Protein 2FZ6 (pdb70)

Solvent-accessible surface area: 14110 Å² total; per-residue (Å²): 75,13,112,33,72,11,10,44,133,60,105,25,28,24,10,0,10,0,33,9,40,26,92,48,50,0,0,0,36,1,129,76,9,94,76,76,0,143,60,26,82,36,1,147,72,8,0,55,153,102,52,10,68,18,2,0,0,27,5,88,79,64,23,95,16,3,12,0,61,75,25,158,69,26,49,135,51,132,33,42,48,62,28,6,0,48,47,52,6,15,12,27,9,7,13,90,34,150,99,32,100,110,121,23,178,63,5,84,36,1,98,100,20,1,44,136,85,42,12,41,4,2,1,0,32,63,90,79,106,43,108,15,25,52,2,86,77,12,106,37,89,93,149,13,6,57,128,62,91,53,41,28,42,0,9,0,38,6,40,17,96,31,62,0,0,0,26,2,120,88,17,86,106,111,25,156,71,9,69,33,0,104,86,12,0,62,152,114,53,11,50,19,6,1,0,18,11,89,97,54,26,80,11,10,20,0,77,95,4,110,67,38,137,16,23,56,120,69,130,46,76,53,38,20,2,0,50,46,32,9,7,11,20,6,8,8,82,40,95,98,29,89,93,147,29,167,60,22,94,54,2,86,72,3,0,65,136,83,60,10,98,8,2,0,0,21,65,106,87,102,42,97,23,29,77,4,54,57,3,129,73

GO terms:
  GO:0005576 extracellular region (C, EXP)

Sequence (281 aa):
NGNGNVCPPGLFSNPQCCATQVLGLIGLDCKVPSQNVYDGTDFRNVCAKTGAQPLCCVAPVAGQALLCQTAVVCPPGLFSNPQCCATQVLGLIGLDCKVPSQNVYDGTDFRNVCAKTGAQPLCCVAPVAGQALLCQTAVGAGNVCPPGLFSNPQCCATQVLGLIGLDCKVPSQNVYDGTDFRNVCAKTGAQPLCCVAPVAGQALLCQTAVGANVCPPGLFSNPQCCATQVLGLIGLDCKVPSQNVYDGTDFRNVCAKTGAQPLCCVAPVAGQALLCQTAVG

Radius of gyration: 20.03 Å; Cα contacts (8 Å, |Δi|>4): 745; chains: 4; bounding box: 51×55×34 Å

Secondary structure (DSSP, 8-state):
--SSSSS-SSTT-EEEEEEEEETTTEEEEEE--SS---SHHHHHHHHHTTT-EEEEES-SS-EEEEE--B--/---SSTT-EEEEEEEEEBTTEEEEEE--SS--SSHHHHHHHHTTTT-EEEEE---BTTB--BEEEPS--/--SS-SSSS-EEEEEEEEETTTEEEEEE--SS---SHHHHHHHHHTTT-EEEEES-SS-EEEEEEEEPTT-/--S-STT--B--EEEEEEBTTEEEEEE--SS---STTHHHHHHHHTT-EEEEE----TT---BEEEPP-

Organism: Hypocrea jecorina (NCBI:txid51453)

Foldseek 3Di:
DAQALFHDPDQLREKWWAPQAPPQFKGAQTHHFPDHDNYPVCQQVSSCVVPTFIWRFRDNDGDRMTGIHHTD/DFDPDQQRAKWWALDAPPQWFGHRTDHFPDDDDALVRQCPRSCVVDTFTWGWGDDDPPDTITIHHPDHD/DLFFDDDQLAAKWWALQAPPFFKGAQIAHFPDDDDYQVVSAVRSVVVNTGIWRFRDNHTDGMTGTGHTPPD/DFFDPDQQAAWWWALDDPPQWFGHRTGRFDDDDDDDPVSQVSSVVVPTATWGWGDDDPPDTITIHHGDD

Structure (mmCIF, N/CA/C/O backbone):
data_2FZ6
#
_entry.id   2FZ6
#
_cell.length_a   108.900
_cell.length_b   49.600
_cell.length_c   85.800
_cell.angle_alpha   90.00
_cell.angle_beta   129.40
_cell.angle_gamma   90.00
#
_symmetry.space_group_name_H-M   'C 1 2 1'
#
loop_
_entity.id
_entity.type
_entity.pdbx_description
1 polymer Hydrophobin-1
2 non-polymer 'ZINC ION'
3 water water
#
loop_
_atom_site.group_PDB
_atom_site.id
_atom_site.type_symbol
_atom_site.label_atom_id
_atom_site.label_alt_id
_atom_site.label_comp_id
_atom_site.label_asym_id
_atom_site.label_entity_id
_atom_site.label_seq_id
_atom_site.pdbx_PDB_ins_code
_atom_site.Cartn_x
_atom_site.Cartn_y
_atom_site.Cartn_z
_atom_site.occupancy
_atom_site.B_iso_or_equiv
_atom_site.auth_seq_id
_atom_site.auth_comp_id
_atom_site.auth_asym_id
_atom_site.auth_atom_id
_atom_site.pdbx_PDB_model_num
ATOM 1 N N . ASN A 1 2 ? 8.809 -19.347 16.533 1.00 69.45 2 ASN A N 1
ATOM 2 C CA . ASN A 1 2 ? 8.019 -18.521 15.627 1.00 68.95 2 ASN A CA 1
ATOM 3 C C . ASN A 1 2 ? 8.664 -18.445 14.249 1.00 62.24 2 ASN A C 1
ATOM 4 O O . ASN A 1 2 ? 9.575 -17.651 14.017 1.00 82.78 2 ASN A O 1
ATOM 9 N N . GLY A 1 3 ? 8.179 -19.289 13.350 1.00 49.36 3 GLY A N 1
ATOM 10 C CA . GLY A 1 3 ? 8.762 -19.484 12.033 1.00 49.19 3 GLY A CA 1
ATOM 11 C C . GLY A 1 3 ? 10.184 -19.995 12.164 1.00 49.50 3 GLY A C 1
ATOM 12 O O . GLY A 1 3 ? 10.722 -20.073 13.275 1.00 51.43 3 GLY A O 1
ATOM 13 N N . ASN A 1 4 ? 10.834 -20.349 11.059 1.00 45.95 4 ASN A N 1
ATOM 14 C CA . ASN A 1 4 ? 12.199 -20.858 11.169 1.00 43.83 4 ASN A CA 1
ATOM 15 C C . ASN A 1 4 ? 12.819 -20.980 9.786 1.00 44.38 4 ASN A C 1
ATOM 16 O O . ASN A 1 4 ? 14.019 -21.203 9.663 1.00 68.25 4 ASN A O 1
ATOM 21 N N . GLY A 1 5 ? 11.951 -20.847 8.786 1.00 45.17 5 GLY A N 1
ATOM 22 C CA . GLY A 1 5 ? 12.375 -21.003 7.407 1.00 47.11 5 GLY A CA 1
ATOM 23 C C . GLY A 1 5 ? 11.218 -21.296 6.482 1.00 56.65 5 GLY A C 1
ATOM 24 O O . GLY A 1 5 ? 11.377 -21.555 5.289 1.00 78.95 5 GLY A O 1
ATOM 25 N N . ASN A 1 6 ? 10.000 -21.232 7.022 1.00 54.22 6 ASN A N 1
ATOM 26 C CA . ASN A 1 6 ? 8.819 -21.354 6.166 1.00 49.45 6 ASN A CA 1
ATOM 27 C C . ASN A 1 6 ? 8.634 -20.017 5.437 1.00 61.82 6 ASN A C 1
ATOM 28 O O . ASN A 1 6 ? 7.860 -19.907 4.490 1.00 85.79 6 ASN A O 1
ATOM 33 N N . VAL A 1 7 ? 9.374 -19.021 5.895 1.00 61.29 7 VAL A N 1
ATOM 34 C CA . VAL A 1 7 ? 9.529 -17.670 5.408 1.00 50.81 7 VAL A CA 1
ATOM 35 C C . VAL A 1 7 ? 10.959 -17.341 4.983 1.00 47.18 7 VAL A C 1
ATOM 36 O O . VAL A 1 7 ? 11.215 -16.287 4.381 1.00 52.03 7 VAL A O 1
ATOM 40 N N . CYS A 1 8 ? 11.945 -18.195 5.253 1.00 29.21 8 CYS A N 1
ATOM 41 C CA . CYS A 1 8 ? 13.327 -17.875 4.919 1.00 27.76 8 CYS A CA 1
ATOM 42 C C . CYS A 1 8 ? 14.043 -18.963 4.144 1.00 37.81 8 CYS A C 1
ATOM 43 O O . CYS A 1 8 ? 13.639 -20.127 4.199 1.00 46.08 8 CYS A O 1
ATOM 46 N N . PRO A 1 9 ? 15.107 -18.582 3.442 1.00 39.30 9 PRO A N 1
ATOM 47 C CA . PRO A 1 9 ? 15.834 -19.573 2.634 1.00 38.40 9 PRO A CA 1
ATOM 48 C C . PRO A 1 9 ? 16.679 -20.522 3.475 1.00 37.51 9 PRO A C 1
ATOM 49 O O . PRO A 1 9 ? 17.170 -20.231 4.558 1.00 41.00 9 PRO A O 1
ATOM 53 N N . PRO A 1 10 ? 16.862 -21.721 2.938 1.00 41.30 10 PRO A N 1
ATOM 54 C CA . PRO A 1 10 ? 17.788 -22.682 3.531 1.00 36.95 10 PRO A CA 1
ATOM 55 C C . PRO A 1 10 ? 19.167 -22.057 3.696 1.00 27.04 10 PRO A C 1
ATOM 56 O O . PRO A 1 10 ? 19.568 -21.283 2.829 1.00 41.03 10 PRO A O 1
ATOM 60 N N . GLY A 1 11 ? 19.873 -22.385 4.767 1.00 36.52 11 GLY A N 1
ATOM 61 C CA . GLY A 1 11 ? 21.247 -21.969 4.937 1.00 43.10 11 GLY A CA 1
ATOM 62 C C . GLY A 1 11 ? 21.459 -20.873 5.977 1.00 43.54 11 GLY A C 1
ATOM 63 O O . GLY A 1 11 ? 20.869 -20.975 7.053 1.00 60.75 11 GLY A O 1
ATOM 64 N N . LEU A 1 12 ? 22.275 -19.919 5.597 1.00 37.34 12 LEU A N 1
ATOM 65 C CA . LEU A 1 12 ? 22.829 -18.734 6.229 1.00 39.41 12 LEU A CA 1
ATOM 66 C C . LEU A 1 12 ? 21.757 -17.710 6.555 1.00 39.60 12 LEU A C 1
ATOM 67 O O . LEU A 1 12 ? 21.634 -17.192 7.671 1.0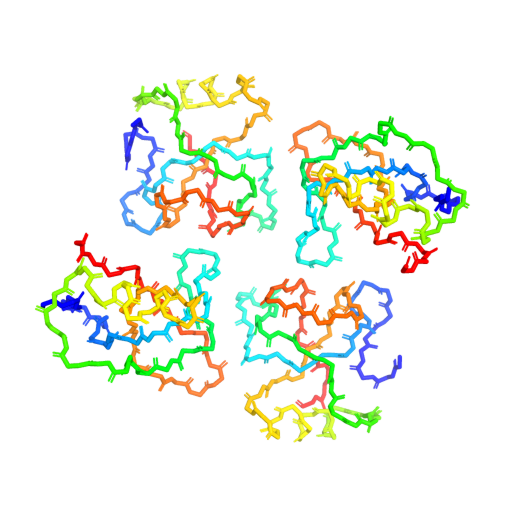0 38.98 12 LEU A O 1
ATOM 72 N N . PHE A 1 13 ? 20.893 -17.358 5.600 1.00 34.84 13 PHE A N 1
ATOM 73 C CA . PHE A 1 13 ? 19.817 -16.455 6.022 1.00 32.77 13 PHE A CA 1
ATOM 74 C C . PHE A 1 13 ? 18.579 -17.255 6.403 1.00 36.82 13 PHE A C 1
ATOM 75 O O . PHE A 1 13 ? 17.502 -17.021 5.851 1.00 43.88 13 PHE A O 1
ATOM 83 N N . SER A 1 14 ? 18.759 -18.191 7.329 1.00 33.97 14 SER A N 1
ATOM 84 C CA . SER A 1 14 ? 17.695 -19.146 7.616 1.00 40.64 14 SER A CA 1
ATOM 85 C C . SER A 1 14 ? 16.749 -18.638 8.688 1.00 40.27 14 SER A C 1
ATOM 86 O O . SER A 1 14 ? 15.663 -19.183 8.886 1.00 40.40 14 SER A O 1
ATOM 89 N N . ASN A 1 15 ? 17.180 -17.600 9.398 1.00 35.29 15 ASN A N 1
ATOM 90 C CA . ASN A 1 15 ? 16.498 -17.240 10.636 1.00 32.64 15 ASN A CA 1
ATOM 91 C C . ASN A 1 15 ? 15.637 -15.991 10.543 1.00 35.28 15 ASN A C 1
ATOM 92 O O . ASN A 1 15 ? 16.113 -14.885 10.307 1.00 27.66 15 ASN A O 1
ATOM 97 N N . PRO A 1 16 ? 14.338 -16.153 10.761 1.00 41.34 16 PRO A N 1
ATOM 98 C CA . PRO A 1 16 ? 13.404 -15.027 10.697 1.00 39.91 16 PRO A CA 1
ATOM 99 C C . PRO A 1 16 ? 13.514 -14.101 11.903 1.00 39.01 16 PRO A C 1
ATOM 100 O O . PRO A 1 16 ? 13.285 -14.518 13.039 1.00 27.15 16 PRO A O 1
ATOM 104 N N . GLN A 1 17 ? 13.851 -12.829 11.673 1.00 38.56 17 GLN A N 1
ATOM 105 C CA . GLN A 1 17 ? 13.824 -11.862 12.772 1.00 33.44 17 GLN A CA 1
ATOM 106 C C . GLN A 1 17 ? 12.956 -10.660 12.416 1.00 35.01 17 GLN A C 1
ATOM 107 O O . GLN A 1 17 ? 12.941 -10.228 11.265 1.00 45.35 17 GLN A O 1
ATOM 113 N N . CYS A 1 18 ? 12.225 -10.118 13.386 1.00 37.47 18 CYS A N 1
ATOM 114 C CA . CYS A 1 18 ? 11.468 -8.885 13.157 1.00 36.69 18 CYS A CA 1
ATOM 115 C C . CYS A 1 18 ? 12.433 -7.728 13.411 1.00 41.80 18 CYS A C 1
ATOM 116 O O . CYS A 1 18 ? 12.953 -7.628 14.531 1.00 44.86 18 CYS A O 1
ATOM 119 N N . CYS A 1 19 ? 12.728 -6.872 12.430 1.00 31.11 19 CYS A N 1
ATOM 120 C CA . CYS A 1 19 ? 13.756 -5.873 12.758 1.00 39.48 19 CYS A CA 1
ATOM 121 C C . CYS A 1 19 ? 13.282 -4.432 12.585 1.00 37.86 19 CYS A C 1
ATOM 122 O O . CYS A 1 19 ? 12.483 -4.147 11.692 1.00 43.58 19 CYS A O 1
ATOM 125 N N . ALA A 1 20 ? 13.806 -3.573 13.449 1.00 32.94 20 ALA A N 1
ATOM 126 C CA . ALA A 1 20 ? 13.592 -2.136 13.436 1.00 35.72 20 ALA A CA 1
ATOM 127 C C . ALA A 1 20 ? 13.547 -1.580 12.012 1.00 29.72 20 ALA A C 1
ATOM 128 O O . ALA A 1 20 ? 12.517 -1.147 11.502 1.00 38.32 20 ALA A O 1
ATOM 130 N N . THR A 1 21 ? 14.730 -1.633 11.431 1.00 30.99 21 THR A N 1
ATOM 131 C CA . THR A 1 21 ? 15.037 -1.297 10.055 1.00 36.67 21 THR A CA 1
ATOM 132 C C . THR A 1 21 ? 16.126 -2.238 9.546 1.00 31.79 21 THR A C 1
ATOM 133 O O . THR A 1 21 ? 16.607 -3.108 10.278 1.00 29.14 21 THR A O 1
ATOM 137 N N . GLN A 1 22 ? 16.530 -2.054 8.302 1.00 37.08 22 GLN A N 1
ATOM 138 C CA . GLN A 1 22 ? 17.684 -2.768 7.761 1.00 44.99 22 GLN A CA 1
ATOM 139 C C . GLN A 1 22 ? 18.542 -1.768 6.989 1.00 46.90 22 GLN A C 1
ATOM 140 O O . GLN A 1 22 ? 17.965 -0.824 6.440 1.00 28.98 22 GLN A O 1
ATOM 146 N N . VAL A 1 23 ? 19.852 -1.975 6.965 1.00 50.64 23 VAL A N 1
ATOM 147 C CA . VAL A 1 23 ? 20.730 -1.075 6.212 1.00 53.00 23 VAL A CA 1
ATOM 148 C C . VAL A 1 23 ? 21.678 -1.856 5.303 1.00 45.23 23 VAL A C 1
ATOM 149 O O . VAL A 1 23 ? 22.043 -3.001 5.588 1.00 20.44 23 VAL A O 1
ATOM 153 N N . LEU A 1 24 ? 22.065 -1.229 4.199 1.00 32.40 24 LEU A N 1
ATOM 154 C CA . LEU A 1 24 ? 23.045 -1.730 3.250 1.00 36.05 24 LEU A CA 1
ATOM 155 C C . LEU A 1 24 ? 22.533 -2.956 2.495 1.00 51.63 24 LEU A C 1
ATOM 156 O O . LEU A 1 24 ? 23.292 -3.587 1.758 1.00 48.87 24 LEU A O 1
ATOM 161 N N . GLY A 1 25 ? 21.259 -3.278 2.697 1.00 52.95 25 GLY A N 1
ATOM 162 C CA . GLY A 1 25 ? 20.691 -4.475 2.115 1.00 53.40 25 GLY A CA 1
ATOM 163 C C . GLY A 1 25 ? 21.187 -5.736 2.783 1.00 49.47 25 GLY A C 1
ATOM 164 O O . GLY A 1 25 ? 20.830 -6.851 2.384 1.00 55.58 25 GLY A O 1
ATOM 165 N N . LEU A 1 26 ? 22.027 -5.648 3.822 1.00 36.57 26 LEU A N 1
ATOM 166 C CA . LEU A 1 26 ? 22.434 -6.945 4.380 1.00 51.49 26 LEU A CA 1
ATOM 167 C C . LEU A 1 26 ? 22.670 -6.855 5.879 1.00 52.97 26 LEU A C 1
ATOM 168 O O . LEU A 1 26 ? 23.166 -7.807 6.492 1.00 46.76 26 LEU A O 1
ATOM 173 N N . ILE A 1 27 ? 22.309 -5.717 6.479 1.00 40.35 27 ILE A N 1
ATOM 174 C CA . ILE A 1 27 ? 22.452 -5.661 7.939 1.00 39.08 27 ILE A CA 1
ATOM 175 C C . ILE A 1 27 ? 21.112 -5.319 8.574 1.00 35.38 27 ILE A C 1
ATOM 176 O O . ILE A 1 27 ? 20.541 -4.259 8.309 1.00 57.39 27 ILE A O 1
ATOM 181 N N . GLY A 1 28 ? 20.620 -6.236 9.405 1.00 30.62 28 GLY A N 1
ATOM 182 C CA . GLY A 1 28 ? 19.335 -6.003 10.052 1.00 22.60 28 GLY A CA 1
ATOM 183 C C . GLY A 1 28 ? 19.536 -5.438 11.441 1.00 17.14 28 GLY A C 1
ATOM 184 O O . GLY A 1 28 ? 20.457 -5.849 12.147 1.00 18.43 28 GLY A O 1
ATOM 185 N N . LEU A 1 29 ? 18.682 -4.493 11.823 1.00 36.28 29 LEU A N 1
ATOM 186 C CA . LEU A 1 29 ? 18.924 -3.755 13.067 1.00 38.81 29 LEU A CA 1
ATOM 187 C C . LEU A 1 29 ? 17.747 -3.807 14.026 1.00 17.92 29 LEU A C 1
ATOM 188 O O . LEU A 1 29 ? 16.590 -3.708 13.630 1.00 27.75 29 LEU A O 1
ATOM 193 N N . ASP A 1 30 ? 18.072 -3.959 15.301 1.00 24.43 30 ASP A N 1
ATOM 194 C CA . ASP A 1 30 ? 17.077 -4.146 16.346 1.00 32.48 30 ASP A CA 1
ATOM 195 C C . ASP A 1 30 ? 16.097 -5.240 15.919 1.00 36.47 30 ASP A C 1
ATOM 196 O O . ASP A 1 30 ? 14.910 -5.001 15.730 1.00 48.44 30 ASP A O 1
ATOM 201 N N . CYS A 1 31 ? 16.668 -6.423 15.769 1.00 44.42 31 CYS A N 1
ATOM 202 C CA . CYS A 1 31 ? 16.049 -7.658 15.330 1.00 35.41 31 CYS A CA 1
ATOM 203 C C . CYS A 1 31 ? 15.566 -8.482 16.506 1.00 32.20 31 CYS A C 1
ATOM 204 O O . CYS A 1 31 ? 16.396 -8.914 17.313 1.00 38.75 31 CYS A O 1
ATOM 207 N N . LYS A 1 32 ? 14.260 -8.690 16.617 1.00 37.83 32 LYS A N 1
ATOM 208 C CA . LYS A 1 32 ? 13.742 -9.536 17.704 1.00 33.69 32 LYS A CA 1
ATOM 209 C C . LYS A 1 32 ? 13.075 -10.750 17.064 1.00 26.32 32 LYS A C 1
ATOM 210 O O . LYS A 1 32 ? 12.494 -10.602 15.976 1.00 24.23 32 LYS A O 1
ATOM 216 N N . VAL A 1 33 ? 13.157 -11.927 17.675 1.00 34.02 33 VAL A N 1
ATOM 217 C CA . VAL A 1 33 ? 12.595 -13.099 16.983 1.00 33.91 33 VAL A CA 1
ATOM 218 C C . VAL A 1 33 ? 11.082 -13.059 17.143 1.00 28.76 33 VAL A C 1
ATOM 219 O O . VAL A 1 33 ? 10.600 -12.541 18.151 1.00 62.98 33 VAL A O 1
ATOM 223 N N . PRO A 1 34 ? 10.366 -13.577 16.155 1.00 32.26 34 PRO A N 1
ATOM 224 C CA . PRO A 1 34 ? 8.931 -13.309 16.028 1.00 28.81 34 PRO A CA 1
ATOM 225 C C . PRO A 1 34 ? 8.174 -13.653 17.309 1.00 25.27 34 PRO A C 1
ATOM 226 O O . PRO A 1 34 ? 8.751 -14.244 18.223 1.00 48.00 34 PRO A O 1
ATOM 230 N N . SER A 1 35 ? 6.916 -13.240 17.358 1.00 26.41 35 SER A N 1
ATOM 231 C CA . SER A 1 35 ? 6.026 -13.383 18.498 1.00 29.16 35 SER A CA 1
ATOM 232 C C . SER A 1 35 ? 4.924 -14.380 18.139 1.00 35.78 35 SER A C 1
ATOM 233 O O . SER A 1 35 ? 3.955 -14.638 18.843 1.00 36.92 35 SER A O 1
ATOM 236 N N . GLN A 1 36 ? 5.127 -14.944 16.952 1.00 37.29 36 GLN A N 1
ATOM 237 C CA . GLN A 1 36 ? 4.139 -15.872 16.424 1.00 43.43 36 GLN A CA 1
ATOM 238 C C . GLN A 1 36 ? 4.747 -16.570 15.212 1.00 54.75 36 GLN A C 1
ATOM 239 O O . GLN A 1 36 ? 5.238 -15.902 14.307 1.00 74.59 36 GLN A O 1
ATOM 245 N N . ASN A 1 37 ? 4.693 -17.890 15.281 1.00 60.35 37 ASN A N 1
ATOM 246 C CA . ASN A 1 37 ? 5.069 -18.755 14.174 1.00 57.19 37 ASN A CA 1
ATOM 247 C C . ASN A 1 37 ? 4.464 -18.190 12.899 1.00 54.56 37 ASN A C 1
ATOM 248 O O . ASN A 1 37 ? 3.252 -17.990 12.829 1.00 63.60 37 ASN A O 1
ATOM 253 N N . VAL A 1 38 ? 5.318 -17.917 11.924 1.00 53.50 38 VAL A N 1
ATOM 254 C CA . VAL A 1 38 ? 4.821 -17.443 10.634 1.00 54.88 38 VAL A CA 1
ATOM 255 C C . VAL A 1 38 ? 5.031 -18.549 9.601 1.00 52.99 38 VAL A C 1
ATOM 256 O O . VAL A 1 38 ? 6.026 -19.273 9.689 1.00 45.73 38 VAL A O 1
ATOM 260 N N . TYR A 1 39 ? 4.093 -18.665 8.670 1.00 50.43 39 TYR A N 1
ATOM 261 C CA . TYR A 1 39 ? 4.094 -19.680 7.622 1.00 42.53 39 TYR A CA 1
ATOM 262 C C . TYR A 1 39 ? 4.348 -19.053 6.268 1.00 46.85 39 TYR A C 1
ATOM 263 O O . TYR A 1 39 ? 4.853 -19.668 5.330 1.00 50.27 39 TYR A O 1
ATOM 272 N N . ASP A 1 40 ? 3.999 -17.768 6.153 1.00 38.17 40 ASP A N 1
ATOM 273 C CA . ASP A 1 40 ? 4.317 -17.114 4.889 1.00 43.27 40 ASP A CA 1
ATOM 274 C C . ASP A 1 40 ? 4.733 -15.657 5.096 1.00 45.57 40 ASP A C 1
ATOM 275 O O . ASP A 1 40 ? 4.770 -15.146 6.214 1.00 31.06 40 ASP A O 1
ATOM 280 N N . GLY A 1 41 ? 5.040 -15.041 3.955 1.00 35.73 41 GLY A N 1
ATOM 281 C CA . GLY A 1 41 ? 5.426 -13.644 3.919 1.00 49.80 41 GLY A CA 1
ATOM 282 C C . GLY A 1 41 ? 4.318 -12.782 4.497 1.00 52.06 41 GLY A C 1
ATOM 283 O O . GLY A 1 41 ? 4.550 -11.783 5.173 1.00 56.66 41 GLY A O 1
ATOM 284 N N . THR A 1 42 ? 3.082 -13.205 4.213 1.00 42.05 42 THR A N 1
ATOM 285 C CA . THR A 1 42 ? 1.979 -12.354 4.653 1.00 29.33 42 THR A CA 1
ATOM 286 C C . THR A 1 42 ? 1.977 -12.272 6.164 1.00 30.22 42 THR A C 1
ATOM 287 O O . THR A 1 42 ? 1.831 -11.215 6.781 1.00 44.10 42 THR A O 1
ATOM 291 N N . ASP A 1 43 ? 2.142 -13.447 6.778 1.00 32.02 43 ASP A N 1
ATOM 292 C CA . ASP A 1 43 ? 2.129 -13.368 8.245 1.00 30.36 43 ASP A CA 1
ATOM 293 C C . ASP A 1 43 ? 3.499 -12.900 8.701 1.00 23.56 43 ASP A C 1
ATOM 294 O O . ASP A 1 43 ? 3.718 -12.533 9.854 1.00 36.32 43 ASP A O 1
ATOM 299 N N . PHE A 1 44 ? 4.476 -12.917 7.779 1.00 24.98 44 PHE A N 1
ATOM 300 C CA . PHE A 1 44 ? 5.770 -12.427 8.277 1.00 33.30 44 PHE A CA 1
ATOM 301 C C . PHE A 1 44 ? 5.696 -10.899 8.287 1.00 29.37 44 PHE A C 1
ATOM 302 O O . PHE A 1 44 ? 5.879 -10.261 9.323 1.00 37.35 44 PHE A O 1
ATOM 310 N N . ARG A 1 45 ? 5.398 -10.317 7.131 1.00 29.35 45 ARG A N 1
ATOM 311 C CA . ARG A 1 45 ? 5.267 -8.866 7.082 1.00 36.08 45 ARG A CA 1
ATOM 312 C C . ARG A 1 45 ? 4.261 -8.338 8.094 1.00 43.19 45 ARG A C 1
ATOM 313 O O . ARG A 1 45 ? 4.445 -7.260 8.665 1.00 62.37 45 ARG A O 1
ATOM 321 N N . ASN A 1 46 ? 3.184 -9.080 8.338 1.00 42.97 46 ASN A N 1
ATOM 322 C CA . ASN A 1 46 ? 2.134 -8.566 9.218 1.00 32.16 46 ASN A CA 1
ATOM 323 C C . ASN A 1 46 ? 2.435 -8.788 10.688 1.00 38.15 46 ASN A C 1
ATOM 324 O O . ASN A 1 46 ? 2.116 -7.955 11.544 1.00 55.20 46 ASN A O 1
ATOM 329 N N . VAL A 1 47 ? 3.051 -9.911 11.036 1.00 40.57 47 VAL A N 1
ATOM 330 C CA . VAL A 1 47 ? 3.353 -10.141 12.449 1.00 44.19 47 VAL A CA 1
ATOM 331 C C . VAL A 1 47 ? 4.440 -9.183 12.923 1.00 55.86 47 VAL A C 1
ATOM 332 O O . VAL A 1 47 ? 4.504 -8.822 14.098 1.00 78.45 47 VAL A O 1
ATOM 336 N N . CYS A 1 48 ? 5.295 -8.783 11.988 1.00 52.23 48 CYS A N 1
ATOM 337 C CA . CYS A 1 48 ? 6.392 -7.865 12.264 1.00 43.42 48 CYS A CA 1
ATOM 338 C C . CYS A 1 48 ? 5.891 -6.425 12.353 1.00 37.76 48 CYS A C 1
ATOM 339 O O . CYS A 1 48 ? 6.267 -5.675 13.257 1.00 33.06 48 CYS A O 1
ATOM 342 N N . ALA A 1 49 ? 5.042 -6.046 11.412 1.00 41.40 49 ALA A N 1
ATOM 343 C CA . ALA A 1 49 ? 4.472 -4.711 11.311 1.00 49.61 49 ALA A CA 1
ATOM 344 C C . ALA A 1 49 ? 3.991 -4.182 12.661 1.00 52.81 49 ALA A C 1
ATOM 345 O O . ALA A 1 49 ? 4.140 -2.997 12.950 1.00 45.57 49 ALA A O 1
ATOM 347 N N . LYS A 1 50 ? 3.451 -5.085 13.470 1.00 52.89 50 LYS A N 1
ATOM 348 C CA . LYS A 1 50 ? 2.954 -4.802 14.804 1.00 56.24 50 LYS A CA 1
ATOM 349 C C . LYS A 1 50 ? 3.917 -3.914 15.593 1.00 64.58 50 LYS A C 1
ATOM 350 O O . LYS A 1 50 ? 3.510 -2.927 16.202 1.00 91.34 50 LYS A O 1
ATOM 356 N N . THR A 1 51 ? 5.183 -4.310 15.573 1.00 53.58 51 THR A N 1
ATOM 357 C CA . THR A 1 51 ? 6.242 -3.620 16.291 1.00 45.71 51 THR A CA 1
ATOM 358 C C . THR A 1 51 ? 6.753 -2.456 15.458 1.00 51.00 51 THR A C 1
ATOM 359 O O . THR A 1 51 ? 7.711 -1.770 15.809 1.00 61.46 51 THR A O 1
ATOM 363 N N . GLY A 1 52 ? 6.091 -2.246 14.318 1.00 46.36 52 GLY A N 1
ATOM 364 C CA . GLY A 1 52 ? 6.611 -1.276 13.355 1.00 44.37 52 GLY A CA 1
ATOM 365 C C . GLY A 1 52 ? 7.937 -1.781 12.801 1.00 41.28 52 GLY A C 1
ATOM 366 O O . GLY A 1 52 ? 8.814 -0.999 12.449 1.00 41.83 52 GLY A O 1
ATOM 367 N N . ALA A 1 53 ? 8.073 -3.109 12.741 1.00 32.88 53 ALA A N 1
ATOM 368 C CA . ALA A 1 53 ? 9.319 -3.731 12.318 1.00 13.80 53 ALA A CA 1
ATOM 369 C C . ALA A 1 53 ? 9.226 -4.281 10.896 1.00 26.72 53 ALA A C 1
ATOM 370 O O . ALA A 1 53 ? 8.142 -4.292 10.313 1.00 26.75 53 ALA A O 1
ATOM 372 N N . GLN A 1 54 ? 10.369 -4.709 10.388 1.00 30.08 54 GLN A N 1
ATOM 373 C CA . GLN A 1 54 ? 10.668 -5.218 9.072 1.00 30.18 54 GLN A CA 1
ATOM 374 C C . GLN A 1 54 ? 10.961 -6.720 9.114 1.00 31.82 54 GLN A C 1
ATOM 375 O O . GLN A 1 54 ? 11.769 -7.133 9.955 1.00 22.86 54 GLN A O 1
ATOM 381 N N . PRO A 1 55 ? 10.348 -7.519 8.257 1.00 23.92 55 PRO A N 1
ATOM 382 C CA . PRO A 1 55 ? 10.637 -8.961 8.302 1.00 30.58 55 PRO A CA 1
ATOM 383 C C . PRO A 1 55 ? 11.940 -9.293 7.595 1.00 25.06 55 PRO A C 1
ATOM 384 O O . PRO A 1 55 ? 12.073 -8.969 6.417 1.00 32.09 55 PRO A O 1
ATOM 388 N N . LEU A 1 56 ? 12.878 -9.943 8.283 1.00 19.46 56 LEU A N 1
ATOM 389 C CA . LEU A 1 56 ? 14.109 -10.355 7.626 1.00 25.70 56 LEU A CA 1
ATOM 390 C C . LEU A 1 56 ? 14.505 -11.786 7.985 1.00 34.55 56 LEU A C 1
ATOM 391 O O . LEU A 1 56 ? 13.944 -12.387 8.899 1.00 46.84 56 LEU A O 1
ATOM 396 N N . CYS A 1 57 ? 15.487 -12.308 7.265 1.00 36.45 57 CYS A N 1
ATOM 397 C CA . CYS A 1 57 ? 16.038 -13.641 7.472 1.00 27.54 57 CYS A CA 1
ATOM 398 C C . CYS A 1 57 ? 17.522 -13.618 7.763 1.00 18.53 57 CYS A C 1
ATOM 399 O O . CYS A 1 57 ? 18.373 -13.533 6.867 1.00 33.18 57 CYS A O 1
ATOM 402 N N . CYS A 1 58 ? 17.892 -13.693 9.027 1.00 13.29 58 CYS A N 1
ATOM 403 C CA . CYS A 1 58 ? 19.292 -13.419 9.382 1.00 15.18 58 CYS A CA 1
ATOM 404 C C . CYS A 1 58 ? 20.106 -14.662 9.583 1.00 34.97 58 CYS A C 1
ATOM 405 O O . CYS A 1 58 ? 19.615 -15.786 9.426 1.00 68.11 58 CYS A O 1
ATOM 408 N N . VAL A 1 59 ? 21.395 -14.524 9.907 1.00 34.05 59 VAL A N 1
ATOM 409 C CA . VAL A 1 59 ? 22.185 -15.750 10.003 1.00 30.24 59 VAL A CA 1
ATOM 410 C C . VAL A 1 59 ? 22.093 -16.332 11.406 1.00 29.83 59 VAL A C 1
ATOM 411 O O . VAL A 1 59 ? 22.598 -17.424 11.660 1.00 68.39 59 VAL A O 1
ATOM 415 N N . ALA A 1 60 ? 21.454 -15.592 12.298 1.00 30.99 60 ALA A N 1
ATOM 416 C CA . ALA A 1 60 ? 21.356 -16.053 13.680 1.00 20.78 60 ALA A CA 1
ATOM 417 C C . ALA A 1 60 ? 19.916 -15.962 14.163 1.00 31.41 60 ALA A C 1
ATOM 418 O O . ALA A 1 60 ? 19.140 -15.132 13.695 1.00 44.83 60 ALA A O 1
ATOM 420 N N . PRO A 1 61 ? 19.576 -16.832 15.104 1.00 28.42 61 PRO A N 1
ATOM 421 C CA . PRO A 1 61 ? 18.239 -16.863 15.688 1.00 24.28 61 PRO A CA 1
ATOM 422 C C . PRO A 1 61 ? 18.187 -16.027 16.959 1.00 21.94 61 PRO A C 1
ATOM 423 O O . PRO A 1 61 ? 17.154 -15.801 17.578 1.00 39.18 61 PRO A O 1
ATOM 427 N N . VAL A 1 62 ? 19.366 -15.573 17.378 1.00 33.49 62 VAL A N 1
ATOM 428 C CA . VAL A 1 62 ? 19.443 -14.718 18.557 1.00 45.83 62 VAL A CA 1
ATOM 429 C C . VAL A 1 62 ? 19.131 -13.270 18.189 1.00 51.60 62 VAL A C 1
ATOM 430 O O . VAL A 1 62 ? 19.588 -12.793 17.147 1.00 46.64 62 VAL A O 1
ATOM 434 N N . ALA A 1 63 ? 18.365 -12.583 19.031 1.00 49.10 63 ALA A N 1
ATOM 435 C CA . ALA A 1 63 ? 18.126 -11.157 18.809 1.00 41.88 63 ALA A CA 1
ATOM 436 C C . ALA A 1 63 ? 19.454 -10.413 18.848 1.00 40.73 63 ALA A C 1
ATOM 437 O O . ALA A 1 63 ? 20.343 -10.764 19.630 1.00 51.37 63 ALA A O 1
ATOM 439 N N . GLY A 1 64 ? 19.636 -9.391 18.018 1.00 43.39 64 GLY A N 1
ATOM 440 C CA . GLY A 1 64 ? 20.895 -8.654 18.050 1.00 44.19 64 GLY A CA 1
ATOM 441 C C . GLY A 1 64 ? 20.720 -7.221 17.592 1.00 43.58 64 GLY A C 1
ATOM 442 O O . GLY A 1 64 ? 19.778 -6.943 16.846 1.00 36.03 64 GLY A O 1
ATOM 443 N N . GLN A 1 65 ? 21.602 -6.320 18.026 1.00 41.34 65 GLN A N 1
ATOM 444 C CA . GLN A 1 65 ? 21.454 -4.919 17.629 1.00 38.80 65 GLN A CA 1
ATOM 445 C C . GLN A 1 65 ? 21.435 -4.816 16.110 1.00 39.51 65 GLN A C 1
ATOM 446 O O . GLN A 1 65 ? 20.622 -4.143 15.486 1.00 45.69 65 GLN A O 1
ATOM 452 N N . ALA A 1 66 ? 22.384 -5.549 15.541 1.00 36.59 66 ALA A N 1
ATOM 453 C CA . ALA A 1 66 ? 22.578 -5.580 14.101 1.00 37.10 66 ALA A CA 1
ATOM 454 C C . ALA A 1 66 ? 23.036 -6.968 13.683 1.00 36.54 66 ALA A C 1
ATOM 455 O O . ALA A 1 66 ? 23.952 -7.544 14.266 1.00 23.04 66 ALA A O 1
ATOM 457 N N . LEU A 1 67 ? 22.381 -7.509 12.665 1.00 38.76 67 LEU A N 1
ATOM 458 C CA . LEU A 1 67 ? 22.730 -8.859 12.233 1.00 32.97 67 LEU A CA 1
ATOM 459 C C . LEU A 1 67 ? 22.863 -8.892 10.719 1.00 39.07 67 LEU A C 1
ATOM 460 O O . LEU A 1 67 ? 22.185 -8.111 10.049 1.00 32.63 67 LEU A O 1
ATOM 465 N N . LEU A 1 68 ? 23.710 -9.777 10.190 1.00 46.39 68 LEU A N 1
ATOM 466 C CA . LEU A 1 68 ? 23.819 -9.903 8.737 1.00 42.13 68 LEU A CA 1
ATOM 467 C C . LEU A 1 68 ? 22.558 -10.537 8.168 1.00 39.33 68 LEU A C 1
ATOM 468 O O . LEU A 1 68 ? 22.420 -11.757 8.138 1.00 48.10 68 LEU A O 1
ATOM 473 N N . CYS A 1 69 ? 21.629 -9.700 7.709 1.00 30.67 69 CYS A N 1
ATOM 474 C CA . CYS A 1 69 ? 20.386 -10.213 7.176 1.00 8.94 69 CYS A CA 1
ATOM 475 C C . CYS A 1 69 ? 20.199 -9.961 5.691 1.00 25.48 69 CYS A C 1
ATOM 476 O O . CYS A 1 69 ? 21.020 -9.411 4.982 1.00 63.74 69 CYS A O 1
ATOM 479 N N . GLN A 1 70 ? 19.012 -10.416 5.346 1.00 29.93 70 GLN A N 1
ATOM 480 C CA . GLN A 1 70 ? 18.443 -10.376 4.012 1.00 27.73 70 GLN A CA 1
ATOM 481 C C . GLN A 1 70 ? 16.957 -10.102 4.171 1.00 28.14 70 GLN A C 1
ATOM 482 O O . GLN A 1 70 ? 16.329 -10.468 5.169 1.00 36.59 70 GLN A O 1
ATOM 488 N N . THR A 1 71 ? 16.363 -9.431 3.191 1.00 32.93 71 THR A N 1
ATOM 489 C CA . THR A 1 71 ? 14.942 -9.120 3.382 1.00 32.21 71 THR A CA 1
ATOM 490 C C . THR A 1 71 ? 14.103 -10.348 3.076 1.00 32.49 71 THR A C 1
ATOM 491 O O . THR A 1 71 ? 14.441 -11.080 2.135 1.00 28.32 71 THR A O 1
ATOM 495 N N . ALA A 1 72 ? 13.035 -10.584 3.826 1.00 30.74 72 ALA A N 1
ATOM 496 C CA . ALA A 1 72 ? 12.163 -11.723 3.539 1.00 42.81 72 ALA A CA 1
ATOM 497 C C . ALA A 1 72 ? 11.466 -11.587 2.188 1.00 50.55 72 ALA A C 1
ATOM 498 O O . ALA A 1 72 ? 11.197 -10.471 1.737 1.00 64.47 72 ALA A O 1
ATOM 500 N N . VAL A 1 73 ? 11.178 -12.719 1.551 1.00 50.36 73 VAL A N 1
ATOM 501 C CA . VAL A 1 73 ? 10.513 -12.757 0.252 1.00 50.38 73 VAL A CA 1
ATOM 502 C C . VAL A 1 73 ? 8.998 -12.662 0.416 1.00 54.04 73 VAL A C 1
ATOM 503 O O . VAL A 1 73 ? 8.338 -13.592 0.873 1.00 52.07 73 VAL A O 1
ATOM 507 N N . VAL B 1 7 ? 20.195 21.228 22.215 1.00 39.67 7 VAL B N 1
ATOM 508 C CA . VAL B 1 7 ? 21.620 20.912 22.098 1.00 42.20 7 VAL B CA 1
ATOM 509 C C . VAL B 1 7 ? 21.845 20.251 20.753 1.00 34.97 7 VAL B C 1
ATOM 510 O O . VAL B 1 7 ? 22.787 19.510 20.496 1.00 44.89 7 VAL B O 1
ATOM 514 N N . CYS B 1 8 ? 20.941 20.514 19.798 1.00 44.23 8 CYS B N 1
ATOM 515 C CA . CYS B 1 8 ? 21.231 19.856 18.509 1.00 58.81 8 CYS B CA 1
ATOM 516 C C . CYS B 1 8 ? 21.376 20.894 17.406 1.00 69.49 8 CYS B C 1
ATOM 517 O O . CYS B 1 8 ? 20.536 21.769 17.210 1.00 94.89 8 CYS B O 1
ATOM 520 N N . PRO B 1 9 ? 22.493 20.776 16.688 1.00 59.84 9 PRO B N 1
ATOM 521 C CA . PRO B 1 9 ? 22.884 21.789 15.717 1.00 54.36 9 PRO B CA 1
ATOM 522 C C . PRO B 1 9 ? 21.780 22.061 14.699 1.00 58.96 9 PRO B C 1
ATOM 523 O O . PRO B 1 9 ? 20.896 21.239 14.467 1.00 70.47 9 PRO B O 1
ATOM 527 N N . PRO B 1 10 ? 21.870 23.238 14.092 1.00 45.29 10 PRO B N 1
ATOM 528 C CA . PRO B 1 10 ? 20.973 23.539 12.982 1.00 36.58 10 PRO B CA 1
ATOM 529 C C . PRO B 1 10 ? 21.346 22.633 11.817 1.00 28.62 10 PRO B C 1
ATOM 530 O O . PRO B 1 10 ? 22.545 22.463 11.566 1.00 27.44 10 PRO B O 1
ATOM 534 N N . GLY B 1 11 ? 20.374 22.073 11.113 1.00 34.93 11 GLY B N 1
ATOM 535 C CA . GLY B 1 11 ? 20.710 21.228 9.969 1.00 43.61 11 GLY B CA 1
ATOM 536 C C . GLY B 1 11 ? 19.869 19.976 9.862 1.00 46.38 11 GLY B C 1
ATOM 537 O O . GLY B 1 11 ? 18.782 19.855 10.429 1.00 50.92 11 GLY B O 1
ATOM 538 N N . LEU B 1 12 ? 20.354 18.986 9.112 1.00 52.80 12 LEU B N 1
ATOM 539 C CA . LEU B 1 12 ? 19.583 17.749 8.976 1.00 57.74 12 LEU B CA 1
ATOM 540 C C . LEU B 1 12 ? 19.511 17.005 10.308 1.00 55.01 12 LEU B C 1
ATOM 541 O O . LEU B 1 12 ? 18.526 16.311 10.574 1.00 63.28 12 LEU B O 1
ATOM 546 N N . PHE B 1 13 ? 20.549 17.177 11.119 1.00 44.64 13 PHE B N 1
ATOM 547 C CA . PHE B 1 13 ? 20.653 16.554 12.429 1.00 42.46 13 PHE B CA 1
ATOM 548 C C . PHE B 1 13 ? 20.362 17.493 13.591 1.00 48.99 13 PHE B C 1
ATOM 549 O O . PHE B 1 13 ? 21.114 17.478 14.570 1.00 34.53 13 PHE B O 1
ATOM 557 N N . SER B 1 14 ? 19.294 18.276 13.488 1.00 58.01 14 SER B N 1
ATOM 558 C CA . SER B 1 14 ? 18.889 19.163 14.574 1.00 61.10 14 SER B CA 1
ATOM 559 C C . SER B 1 14 ? 17.934 18.457 15.529 1.00 55.04 14 SER B C 1
ATOM 560 O O . SER B 1 14 ? 17.764 18.883 16.669 1.00 45.60 14 SER B O 1
ATOM 563 N N . ASN B 1 15 ? 17.304 17.376 15.075 1.00 51.92 15 ASN B N 1
ATOM 564 C CA . ASN B 1 15 ? 16.371 16.658 15.943 1.00 54.23 15 ASN B CA 1
ATOM 565 C C . ASN B 1 15 ? 17.107 15.968 17.082 1.00 58.85 15 ASN B C 1
ATOM 566 O O . ASN B 1 15 ? 17.798 14.967 16.882 1.00 77.23 15 ASN B O 1
ATOM 571 N N . PRO B 1 16 ? 16.973 16.487 18.298 1.00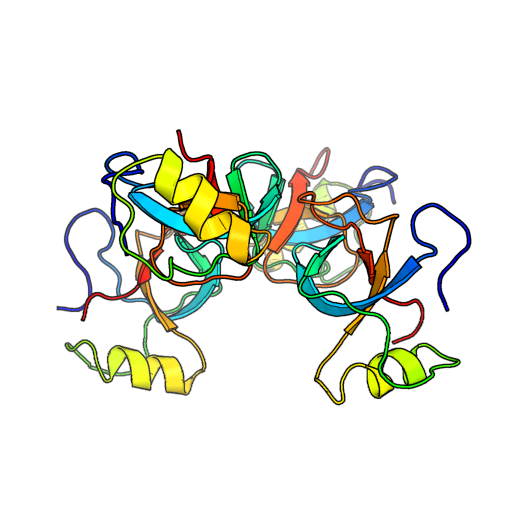 56.15 16 PRO B N 1
ATOM 572 C CA . PRO B 1 16 ? 17.597 15.790 19.431 1.00 54.84 16 PRO B CA 1
ATOM 573 C C . PRO B 1 16 ? 16.831 14.490 19.668 1.00 63.92 16 PRO B C 1
ATOM 574 O O . PRO B 1 16 ? 15.691 14.398 19.200 1.00 67.50 16 PRO B O 1
ATOM 578 N N . GLN B 1 17 ? 17.449 13.541 20.354 1.00 67.55 17 GLN B N 1
ATOM 579 C CA . GLN B 1 17 ? 16.832 12.251 20.617 1.00 64.31 17 GLN B CA 1
ATOM 580 C C . GLN B 1 17 ? 17.652 11.459 21.637 1.00 61.90 17 GLN B C 1
ATOM 581 O O . GLN B 1 17 ? 18.853 11.323 21.424 1.00 44.38 17 GLN B O 1
ATOM 587 N N . CYS B 1 18 ? 16.968 10.979 22.663 1.00 66.06 18 CYS B N 1
ATOM 588 C CA . CYS B 1 18 ? 17.506 10.007 23.601 1.00 68.17 18 CYS B CA 1
ATOM 589 C C . CYS B 1 18 ? 17.226 8.610 23.027 1.00 57.32 18 CYS B C 1
ATOM 590 O O . CYS B 1 18 ? 16.074 8.252 22.790 1.00 39.44 18 CYS B O 1
ATOM 593 N N . CYS B 1 19 ? 18.287 7.851 22.800 1.00 49.26 19 CYS B N 1
ATOM 594 C CA . CYS B 1 19 ? 18.202 6.529 22.212 1.00 39.39 19 CYS B CA 1
ATOM 595 C C . CYS B 1 19 ? 18.994 5.517 23.032 1.00 45.56 19 CYS B C 1
ATOM 596 O O . CYS B 1 19 ? 20.010 5.870 23.623 1.00 43.56 19 CYS B O 1
ATOM 599 N N . ALA B 1 20 ? 18.481 4.294 23.016 1.00 43.11 20 ALA B N 1
ATOM 600 C CA . ALA B 1 20 ? 19.110 3.200 23.737 1.00 33.08 20 ALA B CA 1
ATOM 601 C C . ALA B 1 20 ? 20.594 3.142 23.426 1.00 16.11 20 ALA B C 1
ATOM 602 O O . ALA B 1 20 ? 21.439 3.110 24.312 1.00 24.78 20 ALA B O 1
ATOM 604 N N . THR B 1 21 ? 20.892 3.115 22.131 1.00 23.95 21 THR B N 1
ATOM 605 C CA . THR B 1 21 ? 22.256 2.958 21.660 1.00 30.47 21 THR B CA 1
ATOM 606 C C . THR B 1 21 ? 22.508 3.725 20.366 1.00 19.39 21 THR B C 1
ATOM 607 O O . THR B 1 21 ? 21.543 4.175 19.757 1.00 46.63 21 THR B O 1
ATOM 611 N N . GLN B 1 22 ? 23.766 3.830 19.959 1.00 25.09 22 GLN B N 1
ATOM 612 C CA . GLN B 1 22 ? 24.144 4.192 18.600 1.00 30.51 22 GLN B CA 1
ATOM 613 C C . GLN B 1 22 ? 24.809 2.995 17.934 1.00 31.01 22 GLN B C 1
ATOM 614 O O . GLN B 1 22 ? 25.637 2.331 18.568 1.00 36.69 22 GLN B O 1
ATOM 620 N N . VAL B 1 23 ? 24.519 2.672 16.671 1.00 29.65 23 VAL B N 1
ATOM 621 C CA . VAL B 1 23 ? 25.300 1.567 16.101 1.00 26.11 23 VAL B CA 1
ATOM 622 C C . VAL B 1 23 ? 26.112 1.941 14.880 1.00 21.89 23 VAL B C 1
ATOM 623 O O . VAL B 1 23 ? 25.680 2.660 13.986 1.00 30.87 23 VAL B O 1
ATOM 627 N N . LEU B 1 24 ? 27.337 1.437 14.811 1.00 29.95 24 LEU B N 1
ATOM 628 C CA . LEU B 1 24 ? 28.114 1.573 13.586 1.00 41.98 24 LEU B CA 1
ATOM 629 C C . LEU B 1 24 ? 28.536 3.011 13.333 1.00 38.22 24 LEU B C 1
ATOM 630 O O . LEU B 1 24 ? 29.037 3.349 12.257 1.00 29.97 24 LEU B O 1
ATOM 635 N N . GLY B 1 25 ? 28.338 3.874 14.332 1.00 30.64 25 GLY B N 1
ATOM 636 C CA . GLY B 1 25 ? 28.857 5.219 14.154 1.00 26.86 25 GLY B CA 1
ATOM 637 C C . GLY B 1 25 ? 27.885 6.178 13.526 1.00 25.10 25 GLY B C 1
ATOM 638 O O . GLY B 1 25 ? 28.230 7.333 13.257 1.00 43.03 25 G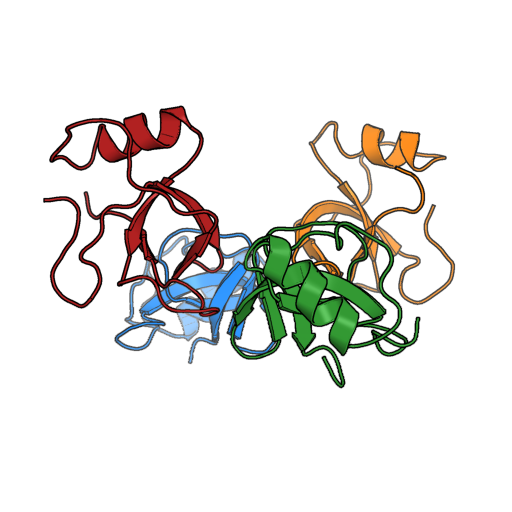LY B O 1
ATOM 639 N N . LEU B 1 26 ? 26.629 5.784 13.265 1.00 22.69 26 LEU B N 1
ATOM 640 C CA . LEU B 1 26 ? 25.772 6.838 12.705 1.00 24.85 26 LEU B CA 1
ATOM 641 C C . LEU B 1 26 ? 24.293 6.542 12.858 1.00 32.39 26 LEU B C 1
ATOM 642 O O . LEU B 1 26 ? 23.467 7.425 12.619 1.00 27.26 26 LEU B O 1
ATOM 647 N N . ILE B 1 27 ? 23.914 5.336 13.276 1.00 37.57 27 ILE B N 1
ATOM 648 C CA . ILE B 1 27 ? 22.489 5.028 13.428 1.00 20.84 27 ILE B CA 1
ATOM 649 C C . ILE B 1 27 ? 22.099 4.961 14.889 1.00 27.00 27 ILE B C 1
ATOM 650 O O . ILE B 1 27 ? 22.856 4.433 15.708 1.00 41.00 27 ILE B O 1
ATOM 655 N N . GLY B 1 28 ? 20.927 5.493 15.243 1.00 29.98 28 GLY B N 1
ATOM 656 C CA . GLY B 1 28 ? 20.486 5.438 16.638 1.00 32.03 28 GLY B CA 1
ATOM 657 C C . GLY B 1 28 ? 19.345 4.454 16.811 1.00 31.92 28 GLY B C 1
ATOM 658 O O . GLY B 1 28 ? 18.439 4.433 15.974 1.00 30.31 28 GLY B O 1
ATOM 659 N N . LEU B 1 29 ? 19.342 3.625 17.858 1.00 29.51 29 LEU B N 1
ATOM 660 C CA . LEU B 1 29 ? 18.222 2.679 17.978 1.00 27.59 29 LEU B CA 1
ATOM 661 C C . LEU B 1 29 ? 17.411 2.919 19.241 1.00 30.17 29 LEU B C 1
ATOM 662 O O . LEU B 1 29 ? 17.919 3.363 20.272 1.00 45.75 29 LEU B O 1
ATOM 667 N N . ASP B 1 30 ? 16.113 2.624 19.161 1.00 21.02 30 ASP B N 1
ATOM 668 C CA . ASP B 1 30 ? 15.262 2.914 20.309 1.00 34.55 30 ASP B CA 1
ATOM 669 C C . ASP B 1 30 ? 15.353 4.379 20.730 1.00 33.89 30 ASP B C 1
ATOM 670 O O . ASP B 1 30 ? 15.708 4.719 21.855 1.00 33.82 30 ASP B O 1
ATOM 675 N N . CYS B 1 31 ? 15.010 5.266 19.803 1.00 39.00 31 CYS B N 1
ATOM 676 C CA . CYS B 1 31 ? 15.100 6.704 20.012 1.00 40.42 31 CYS B CA 1
ATOM 677 C C . CYS B 1 31 ? 13.803 7.313 20.523 1.00 42.79 31 CYS B C 1
ATOM 678 O O . CYS B 1 31 ? 12.722 6.985 20.045 1.00 37.75 31 CYS B O 1
ATOM 681 N N . LYS B 1 32 ? 13.946 8.211 21.485 1.00 52.63 32 LYS B N 1
ATOM 682 C CA . LYS B 1 32 ? 12.877 9.047 22.006 1.00 65.96 32 LYS B CA 1
ATOM 683 C C . LYS B 1 32 ? 13.487 10.261 22.712 1.00 71.22 32 LYS B C 1
ATOM 684 O O . LYS B 1 32 ? 14.553 10.169 23.320 1.00 72.37 32 LYS B O 1
ATOM 690 N N . VAL B 1 33 ? 12.807 11.398 22.606 1.00 72.05 33 VAL B N 1
ATOM 691 C CA . VAL B 1 33 ? 13.275 12.605 23.291 1.00 72.84 33 VAL B CA 1
ATOM 692 C C . VAL B 1 33 ? 13.433 12.322 24.779 1.00 82.17 33 VAL B C 1
ATOM 693 O O . VAL B 1 33 ? 12.886 11.319 25.258 1.00 65.71 33 VAL B O 1
ATOM 697 N N . PRO B 1 34 ? 14.164 13.156 25.510 1.00 89.39 34 PRO B N 1
ATOM 698 C CA . PRO B 1 34 ? 14.407 12.915 26.937 1.00 90.24 34 PRO B CA 1
ATOM 699 C C . PRO B 1 34 ? 13.178 13.107 27.821 1.00 93.74 34 PRO B C 1
ATOM 700 O O . PRO B 1 34 ? 12.337 13.967 27.571 1.00 105.30 34 PRO B O 1
ATOM 704 N N . SER B 1 35 ? 13.129 12.273 28.859 1.00 88.88 35 SER B N 1
ATOM 705 C CA . SER B 1 35 ? 12.078 12.323 29.865 1.00 78.74 35 SER B CA 1
ATOM 706 C C . SER B 1 35 ? 12.418 13.395 30.903 1.00 68.78 35 SER B C 1
ATOM 707 O O . SER B 1 35 ? 11.704 13.564 31.890 1.00 74.40 35 SER B O 1
ATOM 710 N N . GLN B 1 36 ? 13.513 14.088 30.636 1.00 62.96 36 GLN B N 1
ATOM 711 C CA . GLN B 1 36 ? 14.054 15.169 31.437 1.00 62.05 36 GLN B CA 1
ATOM 712 C C . GLN B 1 36 ? 14.946 16.075 30.576 1.00 60.44 36 GLN B C 1
ATOM 713 O O . GLN B 1 36 ? 15.520 15.590 29.600 1.00 33.99 36 GLN B O 1
ATOM 719 N N . ASN B 1 37 ? 15.015 17.333 30.975 1.00 57.86 37 ASN B N 1
ATOM 720 C CA . ASN B 1 37 ? 15.653 18.458 30.322 1.00 45.24 37 ASN B CA 1
ATOM 721 C C . ASN B 1 37 ? 17.129 18.638 30.695 1.00 30.09 37 ASN B C 1
ATOM 722 O O . ASN B 1 37 ? 17.485 18.416 31.847 1.00 42.61 37 ASN B O 1
ATOM 727 N N . VAL B 1 38 ? 17.903 19.006 29.700 1.00 30.53 38 VAL B N 1
ATOM 728 C CA . VAL B 1 38 ? 19.313 18.972 29.405 1.00 36.73 38 VAL B CA 1
ATOM 729 C C . VAL B 1 38 ? 19.834 20.249 28.757 1.00 43.38 38 VAL B C 1
ATOM 730 O O . VAL B 1 38 ? 19.436 20.675 27.670 1.00 40.29 38 VAL B O 1
ATOM 734 N N . TYR B 1 39 ? 20.776 20.950 29.402 1.00 41.52 39 TYR B N 1
ATOM 735 C CA . TYR B 1 39 ? 21.187 22.219 28.795 1.00 37.44 39 TYR B CA 1
ATOM 736 C C . TYR B 1 39 ? 22.513 22.070 28.085 1.00 54.29 39 TYR B C 1
ATOM 737 O O . TYR B 1 39 ? 22.848 22.813 27.173 1.00 83.23 39 TYR B O 1
ATOM 746 N N . ASP B 1 40 ? 23.207 21.069 28.605 1.00 59.79 40 ASP B N 1
ATOM 747 C CA . ASP B 1 40 ? 24.555 20.745 28.168 1.00 59.05 40 ASP B CA 1
ATOM 748 C C . ASP B 1 40 ? 24.576 19.250 27.836 1.00 64.86 40 ASP B C 1
ATOM 749 O O . ASP B 1 40 ? 23.596 18.590 28.199 1.00 34.00 40 ASP B O 1
ATOM 754 N N . GLY B 1 41 ? 25.646 18.840 27.176 1.00 65.07 41 GLY B N 1
ATOM 755 C CA . GLY B 1 41 ? 25.924 17.463 26.823 1.00 58.65 41 GLY B CA 1
ATOM 756 C C . GLY B 1 41 ? 26.420 16.675 28.023 1.00 53.85 41 GLY B C 1
ATOM 757 O O . GLY B 1 41 ? 26.494 15.448 27.979 1.00 25.60 41 GLY B O 1
ATOM 758 N N . THR B 1 42 ? 26.771 17.377 29.104 1.00 50.07 42 THR B N 1
ATOM 759 C CA . THR B 1 42 ? 27.124 16.674 30.333 1.00 41.59 42 THR B CA 1
ATOM 760 C C . THR B 1 42 ? 25.803 16.445 31.083 1.00 37.42 42 THR B C 1
ATOM 761 O O . THR B 1 42 ? 25.714 15.490 31.850 1.00 51.89 42 THR B O 1
ATOM 765 N N . ASP B 1 43 ? 24.839 17.311 30.800 1.00 35.57 43 ASP B N 1
ATOM 766 C CA . ASP B 1 43 ? 23.448 17.179 31.210 1.00 41.12 43 ASP B CA 1
ATOM 767 C C . ASP B 1 43 ? 22.693 16.208 30.295 1.00 48.42 43 ASP B C 1
ATOM 768 O O . ASP B 1 43 ? 21.854 15.434 30.753 1.00 54.14 43 ASP B O 1
ATOM 773 N N . PHE B 1 44 ? 22.993 16.276 28.998 1.00 56.46 44 PHE B N 1
ATOM 774 C CA . PHE B 1 44 ? 22.422 15.323 28.056 1.00 51.76 44 PHE B CA 1
ATOM 775 C C . PHE B 1 44 ? 22.748 13.912 28.583 1.00 51.56 44 PHE B C 1
ATOM 776 O O . PHE B 1 44 ? 21.842 13.310 29.153 1.00 46.67 44 PHE B O 1
ATOM 784 N N . ARG B 1 45 ? 23.996 13.548 28.349 1.00 62.66 45 ARG B N 1
ATOM 785 C CA . ARG B 1 45 ? 24.626 12.271 28.627 1.00 71.09 45 ARG B CA 1
ATOM 786 C C . ARG B 1 45 ? 23.955 11.622 29.841 1.00 80.15 45 ARG B C 1
ATOM 787 O O . ARG B 1 45 ? 23.397 10.534 29.741 1.00 60.39 45 ARG B O 1
ATOM 795 N N . ASN B 1 46 ? 24.035 12.389 30.916 1.00 88.49 46 ASN B N 1
ATOM 796 C CA . ASN B 1 46 ? 23.407 12.147 32.195 1.00 90.29 46 ASN B CA 1
ATOM 797 C C . ASN B 1 46 ? 21.901 11.922 32.054 1.00 87.43 46 ASN B C 1
ATOM 798 O O . ASN B 1 46 ? 21.407 10.800 32.155 1.00 88.65 46 ASN B O 1
ATOM 803 N N . VAL B 1 47 ? 21.189 13.020 31.828 1.00 82.28 47 VAL B N 1
ATOM 804 C CA . VAL B 1 47 ? 19.736 13.045 31.939 1.00 76.98 47 VAL B CA 1
ATOM 805 C C . VAL B 1 47 ? 19.078 11.942 31.133 1.00 89.08 47 VAL B C 1
ATOM 806 O O . VAL B 1 47 ? 18.176 11.271 31.648 1.00 110.43 47 VAL B O 1
ATOM 810 N N . CYS B 1 48 ? 19.483 11.701 29.882 1.00 92.08 48 CYS B N 1
ATOM 811 C CA . CYS B 1 48 ? 18.860 10.533 29.251 1.00 88.30 48 CYS B CA 1
ATOM 812 C C . CYS B 1 48 ? 19.296 9.283 30.028 1.00 81.60 48 CYS B C 1
ATOM 813 O O . CYS B 1 48 ? 18.466 8.605 30.624 1.00 83.63 48 CYS B O 1
ATOM 816 N N . ALA B 1 49 ? 20.597 9.004 30.003 1.00 73.41 49 ALA B N 1
ATOM 817 C CA . ALA B 1 49 ? 21.131 7.789 30.605 1.00 62.41 49 ALA B CA 1
ATOM 818 C C . ALA B 1 49 ? 21.023 7.792 32.133 1.00 60.79 49 ALA B C 1
ATOM 819 O O . ALA B 1 49 ? 22.022 7.793 32.842 1.00 71.99 49 ALA B O 1
ATOM 821 N N . LYS B 1 50 ? 19.794 7.786 32.578 1.00 58.38 50 LYS B N 1
ATOM 822 C CA . LYS B 1 50 ? 19.144 7.433 33.804 1.00 55.39 50 LYS B CA 1
ATOM 823 C C . LYS B 1 50 ? 18.392 6.122 33.520 1.00 65.11 50 LYS B C 1
ATOM 824 O O . LYS B 1 50 ? 18.448 5.160 34.271 1.00 81.72 50 LYS B O 1
ATOM 830 N N . THR B 1 51 ? 17.721 6.188 32.380 1.00 65.42 51 THR B N 1
ATOM 831 C CA . THR B 1 51 ? 17.020 5.136 31.682 1.00 64.54 51 THR B CA 1
ATOM 832 C C . THR B 1 51 ? 18.036 4.396 30.807 1.00 61.05 51 THR B C 1
ATOM 833 O O . THR B 1 51 ? 17.718 3.475 30.067 1.00 71.91 51 THR B O 1
ATOM 837 N N . GLY B 1 52 ? 19.266 4.876 30.933 1.00 52.06 52 GLY B N 1
ATOM 838 C CA . GLY B 1 52 ? 20.424 4.425 30.189 1.00 51.71 52 GLY B CA 1
ATOM 839 C C . GLY B 1 52 ? 20.463 5.097 28.823 1.00 50.93 52 GLY B C 1
ATOM 840 O O . GLY B 1 52 ? 21.419 4.944 28.067 1.00 58.43 52 GLY B O 1
ATOM 841 N N . ALA B 1 53 ? 19.392 5.835 28.562 1.00 44.33 53 ALA B N 1
ATOM 842 C CA . ALA B 1 53 ? 19.158 6.525 27.300 1.00 30.79 53 ALA B CA 1
ATOM 843 C C . ALA B 1 53 ? 20.371 7.373 26.943 1.00 30.79 53 ALA B C 1
ATOM 844 O O . ALA B 1 53 ? 21.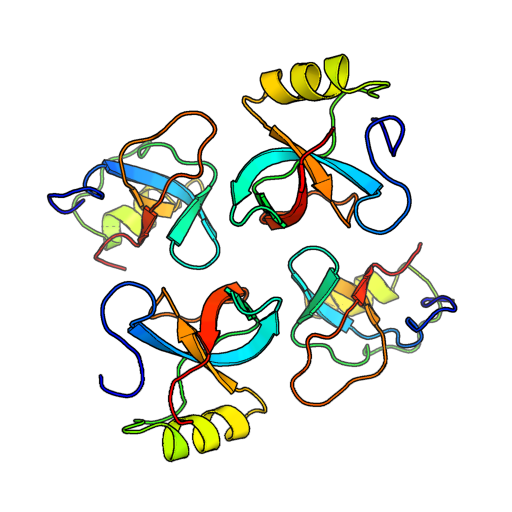091 7.867 27.809 1.00 31.87 53 ALA B O 1
ATOM 846 N N . GLN B 1 54 ? 20.579 7.515 25.642 1.00 48.75 54 GLN B N 1
ATOM 847 C CA . GLN B 1 54 ? 21.747 8.150 25.063 1.00 37.58 54 GLN B CA 1
ATOM 848 C C . GLN B 1 54 ? 21.401 9.442 24.324 1.00 41.06 54 GLN B C 1
ATOM 849 O O . GLN B 1 54 ? 20.365 9.571 23.688 1.00 35.69 54 GLN B O 1
ATOM 855 N N . PRO B 1 55 ? 22.357 10.353 24.486 1.00 47.05 55 PRO B N 1
ATOM 856 C CA . PRO B 1 55 ? 22.341 11.697 23.936 1.00 41.41 55 PRO B CA 1
ATOM 857 C C . PRO B 1 55 ? 22.575 11.777 22.440 1.00 33.78 55 PRO B C 1
ATOM 858 O O . PRO B 1 55 ? 23.722 11.815 21.985 1.00 42.95 55 PRO B O 1
ATOM 862 N N . LEU B 1 56 ? 21.523 11.827 21.620 1.00 29.94 56 LEU B N 1
ATOM 863 C CA . LEU B 1 56 ? 21.840 11.898 20.195 1.00 31.35 56 LEU B CA 1
ATOM 864 C C . LEU B 1 56 ? 21.064 13.023 19.503 1.00 36.96 56 LEU B C 1
ATOM 865 O O . LEU B 1 56 ? 20.018 13.426 19.993 1.00 34.30 56 LEU B O 1
ATOM 870 N N . CYS B 1 57 ? 21.622 13.460 18.388 1.00 39.89 57 CYS B N 1
ATOM 871 C CA . CYS B 1 57 ? 21.071 14.399 17.430 1.00 45.32 57 CYS B CA 1
ATOM 872 C C . CYS B 1 57 ? 20.799 13.676 16.114 1.00 42.71 57 CYS B C 1
ATOM 873 O O . CYS B 1 57 ? 21.719 13.104 15.524 1.00 37.18 57 CYS B O 1
ATOM 876 N N . CYS B 1 58 ? 19.549 13.675 15.657 1.00 37.20 58 CYS B N 1
ATOM 877 C CA . CYS B 1 58 ? 19.157 12.815 14.554 1.00 38.29 58 CYS B CA 1
ATOM 878 C C . CYS B 1 58 ? 18.423 13.526 13.434 1.00 44.78 58 CYS B C 1
ATOM 879 O O . CYS B 1 58 ? 17.625 14.417 13.717 1.00 46.31 58 CYS B O 1
ATOM 882 N N . VAL B 1 59 ? 18.669 13.104 12.197 1.00 52.52 59 VAL B N 1
ATOM 883 C CA . VAL B 1 59 ? 17.911 13.626 11.067 1.00 49.26 59 VAL B CA 1
ATOM 884 C C . VAL B 1 59 ? 16.413 13.389 11.281 1.00 44.62 59 VAL B C 1
ATOM 885 O O . VAL B 1 59 ? 16.013 12.742 12.248 1.00 42.90 59 VAL B O 1
ATOM 889 N N . ALA B 1 60 ? 15.637 13.940 10.352 1.00 38.90 60 ALA B N 1
ATOM 890 C CA . ALA B 1 60 ? 14.193 13.792 10.366 1.00 44.10 60 ALA B CA 1
ATOM 891 C C . ALA B 1 60 ? 13.782 12.330 10.162 1.00 42.33 60 ALA B C 1
ATOM 892 O O . ALA B 1 60 ? 14.140 11.757 9.134 1.00 29.61 60 ALA B O 1
ATOM 894 N N . PRO B 1 61 ? 13.043 11.803 11.126 1.00 51.42 61 PRO B N 1
ATOM 895 C CA . PRO B 1 61 ? 12.576 10.418 11.122 1.00 58.93 61 PRO B CA 1
ATOM 896 C C . PRO B 1 61 ? 11.771 10.056 9.878 1.00 63.50 61 PRO B C 1
ATOM 897 O O . PRO B 1 61 ? 10.821 10.752 9.524 1.00 62.94 61 PRO B O 1
ATOM 901 N N . VAL B 1 62 ? 12.164 8.957 9.238 1.00 62.88 62 VAL B N 1
ATOM 902 C CA . VAL B 1 62 ? 11.489 8.468 8.044 1.00 57.57 62 VAL B CA 1
ATOM 903 C C . VAL B 1 62 ? 11.040 7.014 8.244 1.00 56.44 62 VAL B C 1
ATOM 904 O O . VAL B 1 62 ? 11.800 6.115 7.879 1.00 37.73 62 VAL B O 1
ATOM 908 N N . ALA B 1 63 ? 9.855 6.874 8.796 1.00 60.06 63 ALA B N 1
ATOM 909 C CA . ALA B 1 63 ? 9.118 5.675 9.147 1.00 57.83 63 ALA B CA 1
ATOM 910 C C . ALA B 1 63 ? 9.672 4.420 8.479 1.00 61.11 63 ALA B C 1
ATOM 911 O O . ALA B 1 63 ? 9.828 4.360 7.259 1.00 49.94 63 ALA B O 1
ATOM 913 N N . GLY B 1 64 ? 10.020 3.418 9.282 1.00 64.17 64 GLY B N 1
ATOM 914 C CA . GLY B 1 64 ? 10.623 2.198 8.790 1.00 64.16 64 GLY B CA 1
ATOM 915 C C . GLY B 1 64 ? 12.078 2.352 8.402 1.00 65.05 64 GLY B C 1
ATOM 916 O O . GLY B 1 64 ? 12.808 1.363 8.283 1.00 55.19 64 GLY B O 1
ATOM 917 N N . GLN B 1 65 ? 12.537 3.586 8.196 1.00 62.80 65 GLN B N 1
ATOM 918 C CA . GLN B 1 65 ? 13.919 3.780 7.739 1.00 58.53 65 GLN B CA 1
ATOM 919 C C . GLN B 1 65 ? 14.826 4.162 8.902 1.00 58.81 65 GLN B C 1
ATOM 920 O O . GLN B 1 65 ? 14.446 4.960 9.759 1.00 64.47 65 GLN B O 1
ATOM 926 N N . ALA B 1 66 ? 16.018 3.573 8.930 1.00 51.61 66 ALA B N 1
ATOM 927 C CA . ALA B 1 66 ? 16.988 3.811 9.990 1.00 47.52 66 ALA B CA 1
ATOM 928 C C . ALA B 1 66 ? 17.213 5.300 10.222 1.00 45.42 66 ALA B C 1
ATOM 929 O O . ALA B 1 66 ? 17.397 6.055 9.267 1.00 39.21 66 ALA B O 1
ATOM 931 N N . LEU B 1 67 ? 17.200 5.721 11.483 1.00 39.36 67 LEU B N 1
ATOM 932 C CA . LEU B 1 67 ? 17.354 7.141 11.805 1.00 40.88 67 LEU B CA 1
ATOM 933 C C . LEU B 1 67 ? 18.809 7.554 11.931 1.00 36.86 67 LEU B C 1
ATOM 934 O O . LEU B 1 67 ? 19.453 7.130 12.895 1.00 32.75 67 LEU B O 1
ATOM 939 N N . LEU B 1 68 ? 19.362 8.361 11.022 1.00 26.84 68 LEU B N 1
ATOM 940 C CA . LEU B 1 68 ? 20.747 8.805 11.223 1.00 23.16 68 LEU B CA 1
ATOM 941 C C . LEU B 1 68 ? 20.838 9.732 12.436 1.00 18.37 68 LEU B C 1
ATOM 942 O O . LEU B 1 68 ? 19.993 10.613 12.578 1.00 44.34 68 LEU B O 1
ATOM 947 N N . CYS B 1 69 ? 21.824 9.541 13.285 1.00 18.15 69 CYS B N 1
ATOM 948 C CA . CYS B 1 69 ? 22.006 10.199 14.556 1.00 20.62 69 CYS B CA 1
ATOM 949 C C . CYS B 1 69 ? 23.494 10.395 14.853 1.00 35.65 69 CYS B C 1
ATOM 950 O O . CYS B 1 69 ? 24.270 9.452 14.707 1.00 50.47 69 CYS B O 1
ATOM 953 N N . GLN B 1 70 ? 23.809 11.608 15.270 1.00 33.33 70 GLN B N 1
ATOM 954 C CA . GLN B 1 70 ? 25.127 12.045 15.677 1.00 32.90 70 GLN B CA 1
ATOM 955 C C . GLN B 1 70 ? 25.213 12.110 17.194 1.00 28.88 70 GLN B C 1
ATOM 956 O O . GLN B 1 70 ? 24.265 12.542 17.851 1.00 35.73 70 GLN B O 1
ATOM 962 N N . THR B 1 71 ? 26.353 11.703 17.746 1.00 33.10 71 THR B N 1
ATOM 963 C CA . THR B 1 71 ? 26.515 11.836 19.194 1.00 31.97 71 THR B CA 1
ATOM 964 C C . THR B 1 71 ? 26.300 13.281 19.626 1.00 38.69 71 THR B C 1
ATOM 965 O O . THR B 1 71 ? 26.672 14.231 18.932 1.00 22.80 71 THR B O 1
ATOM 969 N N . ALA B 1 72 ? 25.682 13.477 20.786 1.00 34.47 72 ALA B N 1
ATOM 970 C CA . ALA B 1 72 ? 25.488 14.833 21.290 1.00 45.82 72 ALA B CA 1
ATOM 971 C C . ALA B 1 72 ? 26.841 15.507 21.511 1.00 56.02 72 ALA B C 1
ATOM 972 O O . ALA B 1 72 ? 27.748 14.939 22.120 1.00 67.16 72 ALA B O 1
ATOM 974 N N . VAL B 1 73 ? 26.969 16.718 20.998 1.00 59.42 73 VAL B N 1
ATOM 975 C CA . VAL B 1 73 ? 28.156 17.553 21.150 1.00 61.71 73 VAL B CA 1
ATOM 976 C C . VAL B 1 73 ? 28.333 18.007 22.595 1.00 62.60 73 VAL B C 1
ATOM 977 O O . VAL B 1 73 ? 27.832 19.052 23.023 1.00 35.22 73 VAL B O 1
ATOM 981 N N . GLY B 1 74 ? 29.074 17.206 23.356 1.00 62.55 74 GLY B N 1
ATOM 982 C CA . GLY B 1 74 ? 29.398 17.433 24.750 1.00 52.60 74 GLY B CA 1
ATOM 983 C C . GLY B 1 74 ? 29.302 16.175 25.589 1.00 50.99 74 GLY B C 1
ATOM 984 O O . GLY B 1 74 ? 28.214 15.827 26.064 1.00 49.07 74 GLY B O 1
ATOM 985 N N . ALA B 1 75 ? 30.422 15.477 25.788 1.00 45.12 75 ALA B N 1
ATOM 986 C CA . ALA B 1 75 ? 30.407 14.261 26.599 1.00 43.49 75 ALA B CA 1
ATOM 987 C C . ALA B 1 75 ? 29.882 14.535 28.008 1.00 56.40 75 ALA B C 1
ATOM 988 O O . ALA B 1 75 ? 28.742 15.008 28.147 1.00 55.73 75 ALA B O 1
ATOM 991 N N . GLY C 1 5 ? 42.089 14.827 7.393 1.00 61.83 5 GLY C N 1
ATOM 992 C CA . GLY C 1 5 ? 43.479 14.754 6.980 1.00 63.08 5 GLY C CA 1
ATOM 993 C C . GLY C 1 5 ? 43.621 14.282 5.546 1.00 62.73 5 GLY C C 1
ATOM 994 O O . GLY C 1 5 ? 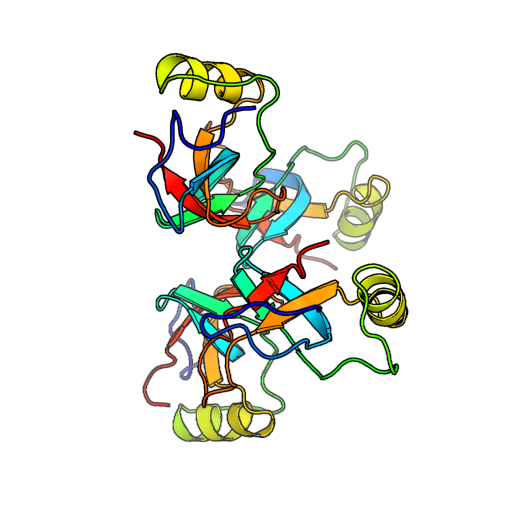42.644 14.308 4.791 1.00 56.97 5 GLY C O 1
ATOM 995 N N . ASN C 1 6 ? 44.829 13.856 5.168 1.00 58.89 6 ASN C N 1
ATOM 996 C CA . ASN C 1 6 ? 44.989 13.306 3.819 1.00 67.72 6 ASN C CA 1
ATOM 997 C C . ASN C 1 6 ? 45.487 11.860 3.919 1.00 67.96 6 ASN C C 1
ATOM 998 O O . ASN C 1 6 ? 46.447 11.452 3.276 1.00 67.34 6 ASN C O 1
ATOM 1003 N N . VAL C 1 7 ? 44.782 11.124 4.759 1.00 68.47 7 VAL C N 1
ATOM 1004 C CA . VAL C 1 7 ? 44.828 9.693 4.983 1.00 57.81 7 VAL C CA 1
ATOM 1005 C C . VAL C 1 7 ? 43.428 9.131 4.691 1.00 54.20 7 VAL C C 1
ATOM 1006 O O . VAL C 1 7 ? 43.285 8.087 4.057 1.00 35.01 7 VAL C O 1
ATOM 1010 N N . CYS C 1 8 ? 42.438 9.888 5.157 1.00 42.62 8 CYS C N 1
ATOM 1011 C CA . CYS C 1 8 ? 41.033 9.664 4.891 1.00 35.39 8 CYS C CA 1
ATOM 1012 C C . CYS C 1 8 ? 40.371 10.815 4.138 1.00 48.65 8 CYS C C 1
ATOM 1013 O O . CYS C 1 8 ? 40.675 11.973 4.411 1.00 40.52 8 CYS C O 1
ATOM 1016 N N . PRO C 1 9 ? 39.460 10.442 3.246 1.00 52.02 9 PRO C N 1
ATOM 1017 C CA . PRO C 1 9 ? 38.699 11.377 2.417 1.00 53.58 9 PRO C CA 1
ATOM 1018 C C . PRO C 1 9 ? 37.747 12.237 3.240 1.00 52.94 9 PRO C C 1
ATOM 1019 O O . PRO C 1 9 ? 37.431 11.942 4.392 1.00 58.54 9 PRO C O 1
ATOM 1023 N N . PRO C 1 10 ? 37.274 13.325 2.643 1.00 55.53 10 PRO C N 1
ATOM 1024 C CA . PRO C 1 10 ? 36.427 14.257 3.394 1.00 49.23 10 PRO C CA 1
ATOM 1025 C C . PRO C 1 10 ? 35.005 13.726 3.505 1.00 45.83 10 PRO C C 1
ATOM 1026 O O . PRO C 1 10 ? 34.616 12.822 2.769 1.00 59.56 10 PRO C O 1
ATOM 1030 N N . GLY C 1 11 ? 34.238 14.293 4.428 1.00 46.61 11 GLY C N 1
ATOM 1031 C CA . GLY C 1 11 ? 32.843 13.930 4.585 1.00 41.54 11 GLY C CA 1
ATOM 1032 C C . GLY C 1 11 ? 32.650 12.758 5.534 1.00 36.66 11 GLY C C 1
ATOM 1033 O O . GLY C 1 11 ? 33.165 12.784 6.648 1.00 42.55 11 GLY C O 1
ATOM 1034 N N . LEU C 1 12 ? 31.914 11.760 5.076 1.00 42.75 12 LEU C N 1
ATOM 1035 C CA . LEU C 1 12 ? 31.497 10.591 5.823 1.00 44.15 12 LEU C CA 1
ATOM 1036 C C . LEU C 1 12 ? 32.673 9.822 6.397 1.00 38.84 12 LEU C C 1
ATOM 1037 O O . LEU C 1 12 ? 32.923 9.790 7.597 1.00 62.49 12 LEU C O 1
ATOM 1042 N N . PHE C 1 13 ? 33.412 9.166 5.504 1.00 46.42 13 PHE C N 1
ATOM 1043 C CA . PHE C 1 13 ? 34.513 8.325 5.986 1.00 40.58 13 PHE C CA 1
ATOM 1044 C C . PHE C 1 13 ? 35.767 9.173 6.076 1.00 35.51 13 PHE C C 1
ATOM 1045 O O . PHE C 1 13 ? 36.635 9.102 5.216 1.00 43.95 13 PHE C O 1
ATOM 1053 N N . SER C 1 14 ? 35.828 9.990 7.122 1.00 44.91 14 SER C N 1
ATOM 1054 C CA . SER C 1 14 ? 36.900 10.957 7.323 1.00 42.59 14 SER C CA 1
ATOM 1055 C C . SER C 1 14 ? 37.647 10.689 8.620 1.00 46.14 14 SER C C 1
ATOM 1056 O O . SER C 1 14 ? 38.526 11.449 9.035 1.00 64.41 14 SER C O 1
ATOM 1059 N N . ASN C 1 15 ? 37.303 9.597 9.303 1.00 37.62 15 ASN C N 1
ATOM 1060 C CA . ASN C 1 15 ? 38.063 9.292 10.519 1.00 32.09 15 ASN C CA 1
ATOM 1061 C C . ASN C 1 15 ? 39.027 8.138 10.252 1.00 28.27 15 ASN C C 1
ATOM 1062 O O . ASN C 1 15 ? 38.623 7.083 9.762 1.00 62.81 15 ASN C O 1
ATOM 1067 N N . PRO C 1 16 ? 40.298 8.332 10.560 1.00 32.67 16 PRO C N 1
ATOM 1068 C CA . PRO C 1 16 ? 41.282 7.252 10.443 1.00 39.90 16 PRO C CA 1
ATOM 1069 C C . PRO C 1 16 ? 41.161 6.311 11.638 1.00 40.77 16 PRO C C 1
ATOM 1070 O O . PRO C 1 16 ? 41.177 6.778 12.784 1.00 32.66 16 PRO C O 1
ATOM 1074 N N . GLN C 1 17 ? 41.025 5.014 11.353 1.00 30.31 17 GLN C N 1
ATOM 1075 C CA . GLN C 1 17 ? 40.947 4.030 12.425 1.00 24.59 17 GLN C CA 1
ATOM 1076 C C . GLN C 1 17 ? 41.833 2.810 12.206 1.00 37.67 17 GLN C C 1
ATOM 1077 O O . GLN C 1 17 ? 42.232 2.412 11.113 1.00 27.45 17 GLN C O 1
ATOM 1083 N N . CYS C 1 18 ? 42.173 2.111 13.290 1.00 45.78 18 CYS C N 1
ATOM 1084 C CA . CYS C 1 18 ? 42.831 0.808 13.092 1.00 42.00 18 CYS C CA 1
ATOM 1085 C C . CYS C 1 18 ? 41.843 -0.259 13.558 1.00 43.27 18 CYS C C 1
ATOM 1086 O O . CYS C 1 18 ? 41.435 -0.322 14.723 1.00 32.35 18 CYS C O 1
ATOM 1089 N N . CYS C 1 19 ? 41.391 -1.103 12.635 1.00 40.03 19 CYS C N 1
ATOM 1090 C CA . CYS C 1 19 ? 40.368 -2.102 12.903 1.00 42.94 19 CYS C CA 1
ATOM 1091 C C . CYS C 1 19 ? 40.870 -3.517 12.596 1.00 30.14 19 CYS C C 1
ATOM 1092 O O . CYS C 1 19 ? 41.548 -3.655 11.580 1.00 15.08 19 CYS C O 1
ATOM 1095 N N . ALA C 1 20 ? 40.534 -4.497 13.410 1.00 26.70 20 ALA C N 1
ATOM 1096 C CA . ALA C 1 20 ? 40.970 -5.881 13.232 1.00 27.30 20 ALA C CA 1
ATOM 1097 C C . ALA C 1 20 ? 40.781 -6.335 11.800 1.00 19.89 20 ALA C C 1
ATOM 1098 O O . ALA C 1 20 ? 41.573 -7.006 11.148 1.00 31.24 20 ALA C O 1
ATOM 1100 N N . THR C 1 21 ? 39.626 -5.920 11.270 1.00 20.86 21 THR C N 1
ATOM 1101 C CA . THR C 1 21 ? 39.334 -6.329 9.907 1.00 22.58 21 THR C CA 1
ATOM 1102 C C . THR C 1 21 ? 38.127 -5.595 9.361 1.00 15.32 21 THR C C 1
ATOM 1103 O O . THR C 1 21 ? 37.424 -4.877 10.065 1.00 26.71 21 THR C O 1
ATOM 1107 N N . GLN C 1 22 ? 37.873 -5.822 8.075 1.00 19.14 22 GLN C N 1
ATOM 1108 C CA . GLN C 1 22 ? 36.616 -5.309 7.524 1.00 29.91 22 GLN C CA 1
ATOM 1109 C C . GLN C 1 22 ? 35.712 -6.416 7.010 1.00 37.85 22 GLN C C 1
ATOM 1110 O O . GLN C 1 22 ? 36.151 -7.521 6.677 1.00 50.31 22 GLN C O 1
ATOM 1116 N N . VAL C 1 23 ? 34.401 -6.166 6.894 1.00 32.78 23 VAL C N 1
ATOM 1117 C CA . VAL C 1 23 ? 33.653 -7.164 6.117 1.00 31.96 23 VAL C CA 1
ATOM 1118 C C . VAL C 1 23 ? 32.896 -6.436 5.007 1.00 32.68 23 VAL C C 1
ATOM 1119 O O . VAL C 1 23 ? 32.563 -5.257 5.138 1.00 45.67 23 VAL C O 1
ATOM 1123 N N . LEU C 1 24 ? 32.680 -7.155 3.924 1.00 23.45 24 LEU C N 1
ATOM 1124 C CA . LEU C 1 24 ? 32.020 -6.786 2.697 1.00 30.22 24 LEU C CA 1
ATOM 1125 C C . LEU C 1 24 ? 32.268 -5.311 2.351 1.00 41.89 24 LEU C C 1
ATOM 1126 O O . LEU C 1 24 ? 31.343 -4.624 1.918 1.00 46.66 24 LEU C O 1
ATOM 1131 N N . GLY C 1 25 ? 33.504 -4.877 2.532 1.00 40.86 25 GLY C N 1
ATOM 1132 C CA . GLY C 1 25 ? 33.997 -3.559 2.255 1.00 46.75 25 GLY C CA 1
ATOM 1133 C C . GLY C 1 25 ? 33.090 -2.417 2.651 1.00 42.26 25 GLY C C 1
ATOM 1134 O O . GLY C 1 25 ? 32.887 -1.513 1.839 1.00 39.88 25 GLY C O 1
ATOM 1135 N N . LEU C 1 26 ? 32.543 -2.424 3.858 1.00 37.45 26 LEU C N 1
ATOM 1136 C CA . LEU C 1 26 ? 31.622 -1.392 4.308 1.00 35.73 26 LEU C CA 1
ATOM 1137 C C . LEU C 1 26 ? 31.707 -1.237 5.818 1.00 34.64 26 LEU C C 1
ATOM 1138 O O . LEU C 1 26 ? 31.213 -0.307 6.452 1.00 35.38 26 LEU C O 1
ATOM 1143 N N . ILE C 1 27 ? 32.317 -2.228 6.479 1.00 26.54 27 ILE C N 1
ATOM 1144 C CA . ILE C 1 27 ? 32.199 -2.242 7.938 1.00 15.59 27 ILE C CA 1
ATOM 1145 C C . ILE C 1 27 ? 33.517 -2.626 8.592 1.00 31.05 27 ILE C C 1
ATOM 1146 O O . ILE C 1 27 ? 34.050 -3.714 8.357 1.00 24.12 27 ILE C O 1
ATOM 1151 N N . GLY C 1 28 ? 34.062 -1.726 9.422 1.00 33.04 28 GLY C N 1
ATOM 1152 C CA . GLY C 1 28 ? 35.292 -2.083 10.123 1.00 27.59 28 GLY C CA 1
ATOM 1153 C C . GLY C 1 28 ? 34.936 -2.858 11.373 1.00 33.28 28 GLY C C 1
ATOM 1154 O O . GLY C 1 28 ? 33.931 -2.595 12.036 1.00 29.80 28 GLY C O 1
ATOM 1155 N N . LEU C 1 29 ? 35.717 -3.855 11.802 1.00 27.40 29 LEU C N 1
ATOM 1156 C CA . LEU C 1 29 ? 35.232 -4.469 13.049 1.00 22.53 29 LEU C CA 1
ATOM 1157 C C . LEU C 1 29 ? 36.347 -4.522 14.079 1.00 24.40 29 LEU C C 1
ATOM 1158 O O . LEU C 1 29 ? 37.483 -4.869 13.741 1.00 30.71 29 LEU C O 1
ATOM 1163 N N . ASP C 1 30 ? 36.011 -4.183 15.323 1.00 22.01 30 ASP C N 1
ATOM 1164 C CA . ASP C 1 30 ? 37.045 -4.102 16.347 1.00 27.47 30 ASP C CA 1
ATOM 1165 C C . ASP C 1 30 ? 38.016 -2.964 16.007 1.00 30.15 30 ASP C C 1
ATOM 1166 O O . ASP C 1 30 ? 39.202 -3.190 15.749 1.00 21.97 30 ASP C O 1
ATOM 1171 N N . CYS C 1 31 ? 37.447 -1.764 16.016 1.00 32.32 31 CYS C N 1
ATOM 1172 C CA . CYS C 1 31 ? 38.125 -0.547 15.617 1.00 32.86 31 CYS C CA 1
ATOM 1173 C C . CYS C 1 31 ? 38.597 0.290 16.803 1.00 34.85 31 CYS C C 1
ATOM 1174 O O . CYS C 1 31 ? 37.899 0.398 17.810 1.00 32.73 31 CYS C O 1
ATOM 1177 N N . LYS C 1 32 ? 39.773 0.869 16.590 1.00 29.86 32 LYS C N 1
ATOM 1178 C CA . LYS C 1 32 ? 40.334 1.816 17.541 1.00 24.10 32 LYS C CA 1
ATOM 1179 C C . LYS C 1 32 ? 41.062 2.916 16.774 1.00 30.21 32 LYS C C 1
ATOM 1180 O O . LYS C 1 32 ? 41.330 2.802 15.577 1.00 32.19 32 LYS C O 1
ATOM 1186 N N . VAL C 1 33 ? 41.387 3.977 17.483 1.00 39.75 33 VAL C N 1
ATOM 1187 C CA . VAL C 1 33 ? 42.171 5.082 16.963 1.00 41.76 33 VAL C CA 1
ATOM 1188 C C . VAL C 1 33 ? 43.656 4.748 16.909 1.00 33.58 33 VAL C C 1
ATOM 1189 O O . VAL C 1 33 ? 44.212 4.332 17.929 1.00 44.08 33 VAL C O 1
ATOM 1193 N N . PRO C 1 34 ? 44.273 4.928 15.749 1.00 29.61 34 PRO C N 1
ATOM 1194 C CA . PRO C 1 34 ? 45.710 4.726 15.556 1.00 37.55 34 PRO C CA 1
ATOM 1195 C C . PRO C 1 34 ? 46.560 5.242 16.715 1.00 53.49 34 PRO C C 1
ATOM 1196 O O . PRO C 1 34 ? 46.326 6.342 17.225 1.00 47.31 34 PRO C O 1
ATOM 1200 N N . SER C 1 35 ? 47.533 4.433 17.122 1.00 52.24 35 SER C N 1
ATOM 1201 C CA . SER C 1 35 ? 48.360 4.689 18.295 1.00 47.90 35 SER C CA 1
ATOM 1202 C C . SER C 1 35 ? 49.182 5.964 18.185 1.00 51.85 35 SER C C 1
ATOM 1203 O O . SER C 1 35 ? 49.473 6.613 19.195 1.00 50.52 35 SER C O 1
ATOM 1206 N N . GLN C 1 36 ? 49.590 6.389 16.991 1.00 56.07 36 GLN C N 1
ATOM 1207 C CA . GLN C 1 36 ? 50.285 7.675 16.905 1.00 51.15 36 GLN C CA 1
ATOM 1208 C C . GLN C 1 36 ? 49.790 8.439 15.678 1.00 54.55 36 GLN C C 1
ATOM 1209 O O . GLN C 1 36 ? 48.936 7.912 14.968 1.00 51.97 36 GLN C O 1
ATOM 1215 N N . ASN C 1 37 ? 50.335 9.632 15.490 1.00 52.09 37 ASN C N 1
ATOM 1216 C CA . ASN C 1 37 ? 50.005 10.507 14.378 1.00 38.53 37 ASN C CA 1
ATOM 1217 C C . ASN C 1 37 ? 50.431 9.884 13.049 1.00 27.65 37 ASN C C 1
ATOM 1218 O O . ASN C 1 37 ? 51.571 9.486 12.845 1.00 46.72 37 ASN C O 1
ATOM 1223 N N . VAL C 1 38 ? 49.482 9.815 12.131 1.00 36.38 38 VAL C N 1
ATOM 1224 C CA . VAL C 1 38 ? 49.634 9.228 10.807 1.00 39.73 38 VAL C CA 1
ATOM 1225 C C . VAL C 1 38 ? 49.459 10.331 9.773 1.00 48.63 38 VAL C C 1
ATOM 1226 O O . VAL C 1 38 ? 48.614 11.210 9.987 1.00 64.09 38 VAL C O 1
ATOM 1230 N N . TYR C 1 39 ? 50.239 10.319 8.700 1.00 41.29 39 TYR C N 1
ATOM 1231 C CA . TYR C 1 39 ? 50.262 11.418 7.745 1.00 29.23 39 TYR C CA 1
ATOM 1232 C C . TYR C 1 39 ? 49.903 10.978 6.337 1.00 43.15 39 TYR C C 1
ATOM 1233 O O . TYR C 1 39 ? 49.511 11.783 5.494 1.00 63.72 39 TYR C O 1
ATOM 1242 N N . ASP C 1 40 ? 50.059 9.683 6.106 1.00 41.40 40 ASP C N 1
ATOM 1243 C CA . ASP C 1 40 ? 49.960 9.102 4.773 1.00 36.63 40 ASP C CA 1
ATOM 1244 C C . ASP C 1 40 ? 49.485 7.654 4.899 1.00 44.82 40 ASP C C 1
ATOM 1245 O O . ASP C 1 40 ? 49.266 7.183 6.025 1.00 50.99 40 ASP C O 1
ATOM 1250 N N . GLY C 1 41 ? 49.305 6.938 3.794 1.00 41.66 41 GLY C N 1
ATOM 1251 C CA . GLY C 1 41 ? 48.818 5.563 3.839 1.00 44.12 41 GLY C CA 1
ATOM 1252 C C . GLY C 1 41 ? 49.835 4.593 4.430 1.00 32.12 41 GLY C C 1
ATOM 1253 O O . GLY C 1 41 ? 49.572 3.950 5.442 1.00 40.58 41 GLY C O 1
ATOM 1254 N N . THR C 1 42 ? 50.976 4.529 3.779 1.00 23.76 42 THR C N 1
ATOM 1255 C CA . THR C 1 42 ? 52.172 3.826 4.198 1.00 23.76 42 THR C CA 1
ATOM 1256 C C . THR C 1 42 ? 52.354 3.884 5.698 1.00 41.66 42 THR C C 1
ATOM 1257 O O . THR C 1 42 ? 52.370 2.845 6.368 1.00 64.72 42 THR C O 1
ATOM 1261 N N . ASP C 1 43 ? 52.474 5.086 6.280 1.00 41.59 43 ASP C N 1
ATOM 1262 C CA . ASP C 1 43 ? 52.612 5.048 7.743 1.00 42.83 43 ASP C CA 1
ATOM 1263 C C . ASP C 1 43 ? 51.311 4.516 8.347 1.00 42.59 43 ASP C C 1
ATOM 1264 O O . ASP C 1 43 ? 51.392 3.661 9.235 1.00 48.76 43 ASP C O 1
ATOM 1269 N N . PHE C 1 44 ? 50.171 4.997 7.867 1.00 41.26 44 PHE C N 1
ATOM 1270 C CA . PHE C 1 44 ? 48.859 4.582 8.371 1.00 42.74 44 PHE C CA 1
ATOM 1271 C C . PHE C 1 44 ? 48.780 3.056 8.434 1.00 42.83 44 PHE C C 1
ATOM 1272 O O . PHE C 1 44 ? 48.265 2.495 9.398 1.00 36.70 44 PHE C O 1
ATOM 1280 N N . ARG C 1 45 ? 49.297 2.416 7.394 1.00 42.31 45 ARG C N 1
ATOM 1281 C CA . ARG C 1 45 ? 49.277 0.955 7.328 1.00 38.95 45 ARG C CA 1
ATOM 1282 C C . ARG C 1 45 ? 50.183 0.384 8.402 1.00 33.53 45 ARG C C 1
ATOM 1283 O O . ARG C 1 45 ? 49.781 -0.410 9.253 1.00 40.44 45 ARG C O 1
ATOM 1291 N N . ASN C 1 46 ? 51.445 0.802 8.401 1.00 46.05 46 ASN C N 1
ATOM 1292 C CA . ASN C 1 46 ? 52.405 0.292 9.376 1.00 41.98 46 ASN C CA 1
ATOM 1293 C C . ASN C 1 46 ? 51.945 0.441 10.820 1.00 41.14 46 ASN C C 1
ATOM 1294 O O . ASN C 1 46 ? 52.322 -0.381 11.664 1.00 41.85 46 ASN C O 1
ATOM 1299 N N . VAL C 1 47 ? 51.156 1.463 11.134 1.00 40.84 47 VAL C N 1
ATOM 1300 C CA . VAL C 1 47 ? 50.721 1.701 12.508 1.00 33.65 47 VAL C CA 1
ATOM 1301 C C . VAL C 1 47 ? 49.626 0.755 12.971 1.00 32.91 47 VAL C C 1
ATOM 1302 O O . VAL C 1 47 ? 49.617 0.264 14.103 1.00 41.32 47 VAL C O 1
ATOM 1306 N N . CYS C 1 48 ? 48.651 0.489 12.099 1.00 28.08 48 CYS C N 1
ATOM 1307 C CA . CYS C 1 48 ? 47.576 -0.427 12.488 1.00 28.60 48 CYS C CA 1
ATOM 1308 C C . CYS C 1 48 ? 48.079 -1.864 12.544 1.00 39.81 48 CYS C C 1
ATOM 1309 O O . CYS C 1 48 ? 47.637 -2.738 13.298 1.00 32.80 48 CYS C O 1
ATOM 1312 N N . ALA C 1 49 ? 49.074 -2.166 11.710 1.00 35.76 49 ALA C N 1
ATOM 1313 C CA . ALA C 1 49 ? 49.648 -3.512 11.766 1.00 42.41 49 ALA C CA 1
ATOM 1314 C C . ALA C 1 49 ? 50.344 -3.736 13.105 1.00 52.67 49 ALA C C 1
ATOM 1315 O O . ALA C 1 49 ? 50.525 -4.884 13.520 1.00 72.68 49 ALA C O 1
ATOM 1317 N N . LYS C 1 50 ? 50.714 -2.668 13.804 1.00 47.38 50 LYS C N 1
ATOM 1318 C CA . LYS C 1 50 ? 51.343 -2.693 15.113 1.00 44.88 50 LYS C CA 1
ATOM 1319 C C . LYS C 1 50 ? 50.572 -3.556 16.111 1.00 46.17 50 LYS C C 1
ATOM 1320 O O . LYS C 1 50 ? 51.152 -4.088 17.056 1.00 60.91 50 LYS C O 1
ATOM 1326 N N . THR C 1 51 ? 49.272 -3.677 15.898 1.00 43.62 51 THR C N 1
ATOM 1327 C CA . THR C 1 51 ? 48.359 -4.500 16.664 1.00 36.62 51 THR C CA 1
ATOM 1328 C C . THR C 1 51 ? 47.493 -5.362 15.748 1.00 45.28 51 THR C C 1
ATOM 1329 O O . THR C 1 51 ? 46.343 -5.657 16.075 1.00 42.49 51 THR C O 1
ATOM 1333 N N . GLY C 1 52 ? 48.042 -5.749 14.604 1.00 54.26 52 GLY C N 1
ATOM 1334 C CA . GLY C 1 52 ? 47.387 -6.618 13.649 1.00 60.25 52 GLY C CA 1
ATOM 1335 C C . GLY C 1 52 ? 46.192 -6.029 12.939 1.00 60.17 52 GLY C C 1
ATOM 1336 O O . GLY C 1 52 ? 45.576 -6.653 12.071 1.00 53.62 52 GLY C O 1
ATOM 1337 N N . ALA C 1 53 ? 45.823 -4.797 13.286 1.00 62.52 53 ALA C N 1
ATOM 1338 C CA . ALA C 1 53 ? 44.695 -4.162 12.612 1.00 53.98 53 ALA C CA 1
ATOM 1339 C C . ALA C 1 53 ? 45.106 -3.646 11.238 1.00 45.10 53 ALA C C 1
ATOM 1340 O O . ALA C 1 53 ? 46.219 -3.875 10.768 1.00 36.73 53 ALA C O 1
ATOM 1342 N N . GLN C 1 54 ? 44.173 -2.947 10.611 1.00 51.09 54 GLN C N 1
ATOM 1343 C CA . GLN C 1 54 ? 44.313 -2.412 9.265 1.00 57.66 54 GLN C CA 1
ATOM 1344 C C . GLN C 1 54 ? 43.753 -0.994 9.166 1.00 53.03 54 GLN C C 1
ATOM 1345 O O . GLN C 1 54 ? 42.860 -0.613 9.927 1.00 39.94 54 GLN C O 1
ATOM 1351 N N . PRO C 1 55 ? 44.282 -0.213 8.228 1.00 47.10 55 PRO C N 1
ATOM 1352 C CA . PRO C 1 55 ? 43.907 1.196 8.091 1.00 42.46 55 PRO C CA 1
ATOM 1353 C C . PRO C 1 55 ? 42.565 1.401 7.399 1.00 37.51 55 PRO C C 1
ATOM 1354 O O . PRO C 1 55 ? 42.380 1.247 6.194 1.00 40.01 55 PRO C O 1
ATOM 1358 N N . LEU C 1 56 ? 41.562 1.790 8.179 1.00 35.94 56 LEU C N 1
ATOM 1359 C CA . LEU C 1 56 ? 40.248 2.064 7.622 1.00 28.43 56 LEU C CA 1
ATOM 1360 C C . LEU C 1 56 ? 39.821 3.503 7.892 1.00 28.95 56 LEU C C 1
ATOM 1361 O O . LEU C 1 56 ? 40.111 4.014 8.972 1.00 23.39 56 LEU C O 1
ATOM 1366 N N . CYS C 1 57 ? 39.128 4.114 6.954 1.00 34.58 57 CYS C N 1
ATOM 1367 C CA . CYS C 1 57 ? 38.473 5.413 7.121 1.00 27.31 57 CYS C CA 1
ATOM 1368 C C . CYS C 1 57 ? 37.025 5.221 7.541 1.00 15.51 57 CYS C C 1
ATOM 1369 O O . CYS C 1 57 ? 36.228 4.686 6.770 1.00 26.40 57 CYS C O 1
ATOM 1372 N N . CYS C 1 58 ? 36.683 5.638 8.759 1.00 22.29 58 CYS C N 1
ATOM 1373 C CA . CYS C 1 58 ? 35.378 5.424 9.361 1.00 27.07 58 CYS C CA 1
ATOM 1374 C C . CYS C 1 58 ? 34.521 6.670 9.526 1.00 32.35 58 CYS C C 1
ATOM 1375 O O . CYS C 1 58 ? 35.013 7.798 9.452 1.00 32.54 58 CYS C O 1
ATOM 1378 N N . VAL C 1 59 ? 33.227 6.460 9.756 1.00 28.19 59 VAL C N 1
ATOM 1379 C CA . VAL C 1 59 ? 32.229 7.499 9.900 1.00 27.53 59 VAL C CA 1
ATOM 1380 C C . VAL C 1 59 ? 32.161 8.027 11.329 1.00 33.36 59 VAL C C 1
ATOM 1381 O O . VAL C 1 59 ? 31.386 8.943 11.600 1.00 35.97 59 VAL C O 1
ATOM 1385 N N . ALA C 1 60 ? 32.943 7.430 12.217 1.00 45.86 60 ALA C N 1
ATOM 1386 C CA . ALA C 1 60 ? 32.995 7.896 13.597 1.00 41.83 60 ALA C CA 1
ATOM 1387 C C . ALA C 1 60 ? 34.451 8.056 14.031 1.00 46.71 60 ALA C C 1
ATOM 1388 O O . ALA C 1 60 ? 35.301 7.239 13.698 1.00 32.12 60 ALA C O 1
ATOM 1390 N N . PRO C 1 61 ? 34.686 9.141 14.759 1.00 57.75 61 PRO C N 1
ATOM 1391 C CA . PRO C 1 61 ? 36.007 9.459 15.294 1.00 58.34 61 PRO C CA 1
ATOM 1392 C C . PRO C 1 61 ? 36.376 8.648 16.526 1.00 55.72 61 PRO C C 1
ATOM 1393 O O . PRO C 1 61 ? 37.563 8.607 16.879 1.00 46.41 61 PRO C O 1
ATOM 1397 N N . VAL C 1 62 ? 35.413 8.007 17.190 1.00 51.65 62 VAL C N 1
ATOM 1398 C CA . VAL C 1 62 ? 35.799 7.237 18.373 1.00 50.84 62 VAL C CA 1
ATOM 1399 C C . VAL C 1 62 ? 35.620 5.728 18.184 1.00 42.16 62 VAL C C 1
ATOM 1400 O O . VAL C 1 62 ? 34.802 5.298 17.375 1.00 34.67 62 VAL C O 1
ATOM 1404 N N . ALA C 1 63 ? 36.408 4.996 18.961 1.00 29.13 63 ALA C N 1
ATOM 1405 C CA . ALA C 1 63 ? 36.485 3.553 18.981 1.00 37.88 63 ALA C CA 1
ATOM 1406 C C . ALA C 1 63 ? 35.105 2.898 18.996 1.00 42.98 63 ALA C C 1
ATOM 1407 O O . ALA C 1 63 ? 34.100 3.485 19.400 1.00 28.37 63 ALA C O 1
ATOM 1409 N N . GLY C 1 64 ? 35.098 1.651 18.534 1.00 48.02 64 GLY C N 1
ATOM 1410 C CA . GLY C 1 64 ? 33.904 0.825 18.485 1.00 40.93 64 GLY C CA 1
ATOM 1411 C C . GLY C 1 64 ? 34.232 -0.583 18.008 1.00 37.77 64 GLY C C 1
ATOM 1412 O O . GLY C 1 64 ? 35.353 -0.837 17.570 1.00 36.71 64 GLY C O 1
ATOM 1413 N N . GLN C 1 65 ? 33.236 -1.443 18.107 1.00 43.78 65 GLN C N 1
ATOM 1414 C CA . GLN C 1 65 ? 33.229 -2.841 17.726 1.00 35.90 65 GLN C CA 1
ATOM 1415 C C . GLN C 1 65 ? 32.915 -3.031 16.245 1.00 28.31 65 GLN C C 1
ATOM 1416 O O . GLN C 1 65 ? 33.549 -3.831 15.557 1.00 42.42 65 GLN C O 1
ATOM 1422 N N . ALA C 1 66 ? 31.939 -2.291 15.740 1.00 27.89 66 ALA C N 1
ATOM 1423 C CA . ALA C 1 66 ? 31.615 -2.226 14.329 1.00 33.00 66 ALA C CA 1
ATOM 1424 C C . ALA C 1 66 ? 31.324 -0.799 13.887 1.00 33.71 66 ALA C C 1
ATOM 1425 O O . ALA C 1 66 ? 30.490 -0.129 14.498 1.00 45.54 66 ALA C O 1
ATOM 1427 N N . LEU C 1 67 ? 31.965 -0.315 12.830 1.00 33.76 67 LEU C N 1
ATOM 1428 C CA . LEU C 1 67 ? 31.592 1.012 12.326 1.00 29.95 67 LEU C CA 1
ATOM 1429 C C . LEU C 1 67 ? 31.565 1.042 10.805 1.00 10.66 67 LEU C C 1
ATOM 1430 O O . LEU C 1 67 ? 32.391 0.375 10.182 1.00 38.41 67 LEU C O 1
ATOM 1435 N N . LEU C 1 68 ? 30.657 1.788 10.183 1.00 20.31 68 LEU C N 1
ATOM 1436 C CA . LEU C 1 68 ? 30.780 1.986 8.734 1.00 27.86 68 LEU C CA 1
ATOM 1437 C C . LEU C 1 68 ? 32.170 2.563 8.454 1.00 41.38 68 LEU C C 1
ATOM 1438 O O . LEU C 1 68 ? 32.546 3.605 9.007 1.00 21.49 68 LEU C O 1
ATOM 1443 N N . CYS C 1 69 ? 32.925 1.839 7.641 1.00 34.87 69 CYS C N 1
ATOM 1444 C CA . CYS C 1 69 ? 34.314 2.064 7.307 1.00 31.59 69 CYS C CA 1
ATOM 1445 C C . CYS C 1 69 ? 34.606 1.505 5.919 1.00 35.73 69 CYS C C 1
ATOM 1446 O O . CYS C 1 69 ? 33.910 0.631 5.401 1.00 33.58 69 CYS C O 1
ATOM 1449 N N . GLN C 1 70 ? 35.645 2.027 5.283 1.00 36.66 70 GLN C N 1
ATOM 1450 C CA . GLN C 1 70 ? 35.951 1.571 3.926 1.00 41.64 70 GLN C CA 1
ATOM 1451 C C . GLN C 1 70 ? 37.464 1.605 3.804 1.00 40.82 70 GLN C C 1
ATOM 1452 O O . GLN C 1 70 ? 38.100 2.210 4.671 1.00 27.04 70 GLN C O 1
ATOM 1458 N N . THR C 1 71 ? 38.030 0.975 2.783 1.00 44.87 71 THR C N 1
ATOM 1459 C CA . THR C 1 71 ? 39.501 0.919 2.808 1.00 52.16 71 THR C CA 1
ATOM 1460 C C . THR C 1 71 ? 40.096 2.320 2.711 1.00 48.38 71 THR C C 1
ATOM 1461 O O . THR C 1 71 ? 39.529 3.258 2.144 1.00 31.18 71 THR C O 1
ATOM 1465 N N . ALA C 1 72 ? 41.266 2.413 3.327 1.00 40.79 72 ALA C N 1
ATOM 1466 C CA . ALA C 1 72 ? 42.103 3.589 3.363 1.00 37.42 72 ALA C CA 1
ATOM 1467 C C . ALA C 1 72 ? 42.957 3.645 2.099 1.00 32.39 72 ALA C C 1
ATOM 1468 O O . ALA C 1 72 ? 43.644 2.689 1.740 1.00 34.00 72 ALA C O 1
ATOM 1470 N N . VAL C 1 73 ? 42.851 4.793 1.455 1.00 30.27 73 VAL C N 1
ATOM 1471 C CA . VAL C 1 73 ? 43.570 5.110 0.233 1.00 31.90 73 VAL C CA 1
ATOM 1472 C C . VAL C 1 73 ? 45.074 4.952 0.439 1.00 34.31 73 VAL C C 1
ATOM 1473 O O . VAL C 1 73 ? 45.565 5.256 1.532 1.00 46.38 73 VAL C O 1
ATOM 1477 N N . GLY C 1 74 ? 45.752 4.499 -0.601 1.00 21.32 74 GLY C N 1
ATOM 1478 C CA . GLY C 1 74 ? 47.173 4.353 -0.707 1.00 23.45 74 GLY C CA 1
ATOM 1479 C C . GLY C 1 74 ? 47.935 3.875 0.492 1.00 23.53 74 GLY C C 1
ATOM 1480 O O . GLY C 1 74 ? 49.114 4.207 0.640 1.00 30.04 74 GLY C O 1
ATOM 1481 N N . ALA C 1 75 ? 47.320 3.091 1.369 1.00 31.50 75 ALA C N 1
ATOM 1482 C CA . ALA C 1 75 ? 47.991 2.547 2.542 1.00 32.53 75 ALA C CA 1
ATOM 1483 C C . ALA C 1 75 ? 48.488 1.124 2.295 1.00 43.31 75 ALA C C 1
ATOM 1484 O O . ALA C 1 75 ? 47.788 0.357 1.615 1.00 38.28 75 ALA C O 1
ATOM 1487 N N . ASN D 1 6 ? 32.128 -31.980 20.998 1.00 76.85 6 ASN D N 1
ATOM 1488 C CA . ASN D 1 6 ? 31.835 -31.722 22.405 1.00 70.55 6 ASN D CA 1
ATOM 1489 C C . ASN D 1 6 ? 31.430 -30.272 22.610 1.00 65.20 6 ASN D C 1
ATOM 1490 O O . ASN D 1 6 ? 30.460 -29.919 23.277 1.00 60.83 6 ASN D O 1
ATOM 1495 N N . VAL D 1 7 ? 32.198 -29.359 22.017 1.00 61.82 7 VAL D N 1
ATOM 1496 C CA . VAL D 1 7 ? 31.778 -27.953 22.104 1.00 58.79 7 VAL D CA 1
ATOM 1497 C C . VAL D 1 7 ? 31.567 -27.452 20.681 1.00 54.01 7 VAL D C 1
ATOM 1498 O O . VAL D 1 7 ? 30.615 -26.733 20.387 1.00 28.83 7 VAL D O 1
ATOM 1502 N N . CYS D 1 8 ? 32.486 -27.911 19.836 1.00 54.06 8 CYS D N 1
ATOM 1503 C CA . CYS D 1 8 ? 32.517 -27.554 18.421 1.00 61.10 8 CYS D CA 1
ATOM 1504 C C . CYS D 1 8 ? 32.285 -28.757 17.511 1.00 60.13 8 CYS D C 1
ATOM 1505 O O . CYS D 1 8 ? 32.693 -29.860 17.868 1.00 36.15 8 CYS D O 1
ATOM 1508 N N . PRO D 1 9 ? 31.641 -28.469 16.387 1.00 55.58 9 PRO D N 1
ATOM 1509 C CA . PRO D 1 9 ? 31.070 -29.402 15.419 1.00 51.64 9 PRO D CA 1
ATOM 1510 C C . PRO D 1 9 ? 31.966 -29.643 14.218 1.00 61.09 9 PRO D C 1
ATOM 1511 O O . PRO D 1 9 ? 33.069 -29.083 14.177 1.00 58.58 9 PRO D O 1
ATOM 1515 N N . PRO D 1 10 ? 31.565 -30.434 13.230 1.00 70.49 10 PRO D N 1
ATOM 1516 C CA . PRO D 1 10 ? 32.412 -30.600 12.039 1.00 73.69 10 PRO D CA 1
ATOM 1517 C C . PRO D 1 10 ? 32.662 -29.270 11.329 1.00 80.24 10 PRO D C 1
ATOM 1518 O O . PRO D 1 10 ? 33.101 -28.315 11.972 1.00 89.88 10 PRO D O 1
ATOM 1522 N N . GLY D 1 11 ? 32.381 -29.229 10.028 1.00 76.00 11 GLY D N 1
ATOM 1523 C CA . GLY D 1 11 ? 32.596 -28.063 9.185 1.00 58.63 11 GLY D CA 1
ATOM 1524 C C . GLY D 1 11 ? 33.958 -27.453 9.452 1.00 58.16 11 GLY D C 1
ATOM 1525 O O . GLY D 1 11 ? 34.912 -28.169 9.768 1.00 75.62 11 GLY D O 1
ATOM 1526 N N . LEU D 1 12 ? 34.092 -26.133 9.351 1.00 58.58 12 LEU D N 1
ATOM 1527 C CA . LEU D 1 12 ? 35.377 -25.527 9.701 1.00 55.22 12 LEU D CA 1
ATOM 1528 C C . LEU D 1 12 ? 35.393 -25.074 11.160 1.00 50.41 12 LEU D C 1
ATOM 1529 O O . LEU D 1 12 ? 36.412 -24.591 11.658 1.00 54.96 12 LEU D O 1
ATOM 1534 N N . PHE D 1 13 ? 34.266 -25.229 11.846 1.00 47.30 13 PHE D N 1
ATOM 1535 C CA . PHE D 1 13 ? 34.089 -24.726 13.202 1.00 35.75 13 PHE D CA 1
ATOM 1536 C C . PHE D 1 13 ? 34.653 -25.649 14.276 1.00 35.12 13 PHE D C 1
ATOM 1537 O O . PHE D 1 13 ? 33.924 -26.060 15.176 1.00 24.99 13 PHE D O 1
ATOM 1545 N N . SER D 1 14 ? 35.943 -25.907 14.154 1.00 36.82 14 SER D N 1
ATOM 1546 C CA . SER D 1 14 ? 36.723 -26.762 15.026 1.00 44.65 14 SER D CA 1
ATOM 1547 C C . SER D 1 14 ? 37.101 -26.109 16.345 1.00 50.90 14 SER D C 1
ATOM 1548 O O . SER D 1 14 ? 37.054 -26.792 17.375 1.00 62.11 14 SER D O 1
ATOM 1551 N N . ASN D 1 15 ? 37.475 -24.828 16.365 1.00 50.01 15 ASN D N 1
ATOM 1552 C CA . ASN D 1 15 ? 37.999 -24.241 1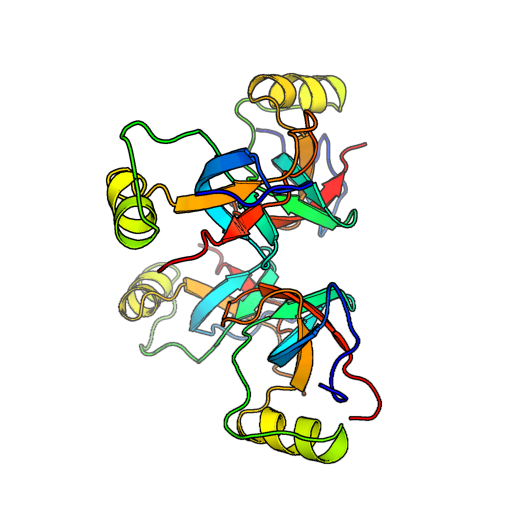7.598 1.00 37.42 15 ASN D CA 1
ATOM 1553 C C . ASN D 1 15 ? 36.972 -23.590 18.510 1.00 43.56 15 ASN D C 1
ATOM 1554 O O . ASN D 1 15 ? 36.107 -22.800 18.161 1.00 57.11 15 ASN D O 1
ATOM 1559 N N . PRO D 1 16 ? 37.128 -23.968 19.777 1.00 49.67 16 PRO D N 1
ATOM 1560 C CA . PRO D 1 16 ? 36.246 -23.552 20.862 1.00 59.08 16 PRO D CA 1
ATOM 1561 C C . PRO D 1 16 ? 36.704 -22.285 21.573 1.00 67.06 16 PRO D C 1
ATOM 1562 O O . PRO D 1 16 ? 36.783 -22.280 22.803 1.00 88.20 16 PRO D O 1
ATOM 1566 N N . GLN D 1 17 ? 37.000 -21.224 20.834 1.00 59.98 17 GLN D N 1
ATOM 1567 C CA . GLN D 1 17 ? 37.591 -20.010 21.397 1.00 49.32 17 GLN D CA 1
ATOM 1568 C C . GLN D 1 17 ? 36.669 -19.248 22.327 1.00 26.40 17 GLN D C 1
ATOM 1569 O O . GLN D 1 17 ? 35.446 -19.356 22.278 1.00 23.71 17 GLN D O 1
ATOM 1575 N N . CYS D 1 18 ? 37.226 -18.428 23.234 1.00 20.03 18 CYS D N 1
ATOM 1576 C CA . CYS D 1 18 ? 36.328 -17.630 24.084 1.00 27.55 18 CYS D CA 1
ATOM 1577 C C . CYS D 1 18 ? 36.393 -16.166 23.626 1.00 35.35 18 CYS D C 1
ATOM 1578 O O . CYS D 1 18 ? 37.440 -15.521 23.723 1.00 33.46 18 CYS D O 1
ATOM 1581 N N . CYS D 1 19 ? 35.303 -15.622 23.105 1.00 34.32 19 CYS D N 1
ATOM 1582 C CA . CYS D 1 19 ? 35.323 -14.361 22.377 1.00 40.38 19 CYS D CA 1
ATOM 1583 C C . CYS D 1 19 ? 34.587 -13.237 23.098 1.00 46.09 19 CYS D C 1
ATOM 1584 O O . CYS D 1 19 ? 33.555 -13.439 23.728 1.00 54.40 19 CYS D O 1
ATOM 1587 N N . ALA D 1 20 ? 35.141 -12.033 22.990 1.00 38.01 20 ALA D N 1
ATOM 1588 C CA . ALA D 1 20 ? 34.575 -10.843 23.599 1.00 41.44 20 ALA D CA 1
ATOM 1589 C C . ALA D 1 20 ? 33.175 -10.571 23.067 1.00 51.11 20 ALA D C 1
ATOM 1590 O O . ALA D 1 20 ? 32.292 -10.082 23.767 1.00 57.47 20 ALA D O 1
ATOM 1592 N N . THR D 1 21 ? 32.993 -10.897 21.792 1.00 53.85 21 THR D N 1
ATOM 1593 C CA . THR D 1 21 ? 31.698 -10.822 21.145 1.00 50.41 21 THR D CA 1
ATOM 1594 C C . THR D 1 21 ? 31.729 -11.620 19.830 1.00 42.53 21 THR D C 1
ATOM 1595 O O . THR D 1 21 ? 32.822 -11.976 19.395 1.00 33.49 21 THR D O 1
ATOM 1599 N N . GLN D 1 22 ? 30.531 -11.812 19.346 1.00 48.80 22 GLN D N 1
ATOM 1600 C CA . GLN D 1 22 ? 30.001 -12.230 18.078 1.00 48.94 22 GLN D CA 1
ATOM 1601 C C . GLN D 1 22 ? 29.132 -11.103 17.508 1.00 51.70 22 GLN D C 1
ATOM 1602 O O . GLN D 1 22 ? 27.943 -10.956 17.773 1.00 65.33 22 GLN D O 1
ATOM 1608 N N . VAL D 1 23 ? 29.766 -10.265 16.698 1.00 49.58 23 VAL D N 1
ATOM 1609 C CA . VAL D 1 23 ? 29.056 -9.216 15.986 1.00 45.62 23 VAL D CA 1
ATOM 1610 C C . VAL D 1 23 ? 28.400 -9.809 14.745 1.00 37.82 23 VAL D C 1
ATOM 1611 O O . VAL D 1 23 ? 28.894 -10.775 14.167 1.00 40.09 23 VAL D O 1
ATOM 1615 N N . LEU D 1 24 ? 27.277 -9.228 14.367 1.00 32.97 24 LEU D N 1
ATOM 1616 C CA . LEU D 1 24 ? 26.532 -9.584 13.172 1.00 27.18 24 LEU D CA 1
ATOM 1617 C C . LEU D 1 24 ? 26.063 -11.036 13.174 1.00 34.50 24 LEU D C 1
ATOM 1618 O O . LEU D 1 24 ? 25.655 -11.551 12.132 1.00 45.98 24 LEU D O 1
ATOM 1623 N N . GLY D 1 25 ? 26.099 -11.674 14.333 1.00 35.52 25 GLY D N 1
ATOM 1624 C CA . GLY D 1 25 ? 25.792 -13.054 14.581 1.00 37.01 25 GLY D CA 1
ATOM 1625 C C . GLY D 1 25 ? 26.662 -14.025 13.825 1.00 39.89 25 GLY D C 1
ATOM 1626 O O . GLY D 1 25 ? 26.256 -15.160 13.569 1.00 51.91 25 GLY D O 1
ATOM 1627 N N . LEU D 1 26 ? 27.886 -13.644 13.443 1.00 42.80 26 LEU D N 1
ATOM 1628 C CA . LEU D 1 26 ? 28.689 -14.639 12.732 1.00 37.12 26 LEU D CA 1
ATOM 1629 C C . LEU D 1 26 ? 30.180 -14.371 12.768 1.00 34.59 26 LEU D C 1
ATOM 1630 O O . LEU D 1 26 ? 30.928 -15.082 12.081 1.00 36.57 26 LEU D O 1
ATOM 1635 N N . ILE D 1 27 ? 30.687 -13.394 13.522 1.00 29.09 27 ILE D N 1
ATOM 1636 C CA . ILE D 1 27 ? 32.141 -13.175 13.449 1.00 26.78 27 ILE D CA 1
ATOM 1637 C C . ILE D 1 27 ? 32.730 -13.027 14.834 1.00 20.74 27 ILE D C 1
ATOM 1638 O O . ILE D 1 27 ? 32.136 -12.396 15.711 1.00 22.64 27 ILE D O 1
ATOM 1643 N N . GLY D 1 28 ? 33.898 -13.627 15.090 1.00 24.31 28 GLY D N 1
ATOM 1644 C CA . GLY D 1 28 ? 34.367 -13.586 16.478 1.00 33.11 28 GLY D CA 1
ATOM 1645 C C . GLY D 1 28 ? 35.278 -12.400 16.728 1.00 29.69 28 GLY D C 1
ATOM 1646 O O . GLY D 1 28 ? 36.274 -12.266 16.022 1.00 26.32 28 GLY D O 1
ATOM 1647 N N . LEU D 1 29 ? 34.975 -11.548 17.702 1.00 35.53 29 LEU D N 1
ATOM 1648 C CA . LEU D 1 29 ? 35.837 -10.394 17.969 1.00 35.00 29 LEU D CA 1
ATOM 1649 C C . LEU D 1 29 ? 36.717 -10.597 19.192 1.00 34.17 29 LEU D C 1
ATOM 1650 O O . LEU D 1 29 ? 36.222 -10.973 20.253 1.00 38.43 29 LEU D O 1
ATOM 1655 N N . ASP D 1 30 ? 38.012 -10.340 19.081 1.00 44.57 30 ASP D N 1
ATOM 1656 C CA . ASP D 1 30 ? 38.911 -10.498 20.220 1.00 55.51 30 ASP D CA 1
ATOM 1657 C C . ASP D 1 30 ? 38.801 -11.911 20.783 1.00 61.82 30 ASP D C 1
ATOM 1658 O O . ASP D 1 30 ? 38.454 -12.108 21.948 1.00 64.75 30 ASP D O 1
ATOM 1663 N N . CYS D 1 31 ? 39.090 -12.879 19.914 1.00 62.48 31 CYS D N 1
ATOM 1664 C CA . CYS D 1 31 ? 38.916 -14.270 20.319 1.00 62.07 31 CYS D CA 1
ATOM 1665 C C . CYS D 1 31 ? 40.213 -14.834 20.883 1.00 71.24 31 CYS D C 1
ATOM 1666 O O . CYS D 1 31 ? 41.313 -14.526 20.429 1.00 96.65 31 CYS D O 1
ATOM 1669 N N . LYS D 1 32 ? 40.042 -15.670 21.897 1.00 70.25 32 LYS D N 1
ATOM 1670 C CA . LYS D 1 32 ? 41.159 -16.333 22.548 1.00 67.96 32 LYS D CA 1
ATOM 1671 C C . LYS D 1 32 ? 40.654 -17.631 23.178 1.00 70.19 32 LYS D C 1
ATOM 1672 O O . LYS D 1 32 ? 39.554 -17.629 23.737 1.00 89.57 32 LYS D O 1
ATOM 1678 N N . VAL D 1 33 ? 41.465 -18.667 23.058 1.00 60.00 33 VAL D N 1
ATOM 1679 C CA . VAL D 1 33 ? 41.196 -19.963 23.678 1.00 51.56 33 VAL D CA 1
ATOM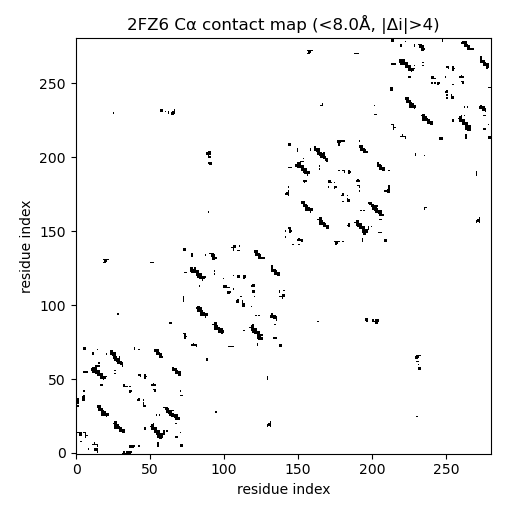 1680 C C . VAL D 1 33 ? 40.674 -19.799 25.097 1.00 58.00 33 VAL D C 1
ATOM 1681 O O . VAL D 1 33 ? 41.124 -18.916 25.835 1.00 61.69 33 VAL D O 1
ATOM 1685 N N . PRO D 1 34 ? 39.724 -20.638 25.484 1.00 58.21 34 PRO D N 1
ATOM 1686 C CA . PRO D 1 34 ? 39.092 -20.512 26.802 1.00 60.93 34 PRO D CA 1
ATOM 1687 C C . PRO D 1 34 ? 40.052 -20.917 27.914 1.00 68.91 34 PRO D C 1
ATOM 1688 O O . PRO D 1 34 ? 41.085 -21.555 27.688 1.00 52.77 34 PRO D O 1
ATOM 1692 N N . SER D 1 35 ? 39.731 -20.541 29.152 1.00 75.95 35 SER D N 1
ATOM 1693 C CA . SER D 1 35 ? 40.688 -20.751 30.235 1.00 78.18 35 SER D CA 1
ATOM 1694 C C . SER D 1 35 ? 40.652 -22.151 30.825 1.00 73.29 35 SER D C 1
ATOM 1695 O O . SER D 1 35 ? 41.712 -22.713 31.127 1.00 90.31 35 SER D O 1
ATOM 1698 N N . GLN D 1 36 ? 39.482 -22.753 31.030 1.00 63.32 36 GLN D N 1
ATOM 1699 C CA . GLN D 1 36 ? 39.477 -23.991 31.822 1.00 55.48 36 GLN D CA 1
ATOM 1700 C C . GLN D 1 36 ? 39.389 -25.243 30.960 1.00 53.03 36 GLN D C 1
ATOM 1701 O O . GLN D 1 36 ? 39.207 -25.127 29.749 1.00 50.64 36 GLN D O 1
ATOM 1707 N N . ASN D 1 37 ? 39.539 -26.395 31.595 1.00 64.35 37 ASN D N 1
ATOM 1708 C CA . ASN D 1 37 ? 39.560 -27.732 31.028 1.00 66.66 37 ASN D CA 1
ATOM 1709 C C . ASN D 1 37 ? 38.191 -28.414 31.069 1.00 69.05 37 ASN D C 1
ATOM 1710 O O . ASN D 1 37 ? 37.936 -29.319 31.862 1.00 68.86 37 ASN D O 1
ATOM 1715 N N . VAL D 1 38 ? 37.354 -27.938 30.168 1.00 71.75 38 VAL D N 1
ATOM 1716 C CA . VAL D 1 38 ? 35.935 -28.191 30.013 1.00 66.56 38 VAL D CA 1
ATOM 1717 C C . VAL D 1 38 ? 35.600 -28.816 28.666 1.00 74.72 38 VAL D C 1
ATOM 1718 O O . VAL D 1 38 ? 36.056 -28.370 27.611 1.00 72.17 38 VAL D O 1
ATOM 1722 N N . TYR D 1 39 ? 34.799 -29.877 28.694 1.00 77.47 39 TYR D N 1
ATOM 1723 C CA . TYR D 1 39 ? 34.217 -30.495 27.511 1.00 67.95 39 TYR D CA 1
ATOM 1724 C C . TYR D 1 39 ? 32.705 -30.603 27.737 1.00 66.55 39 TYR D C 1
ATOM 1725 O O . TYR D 1 39 ? 32.180 -31.705 27.883 1.00 32.95 39 TYR D O 1
ATOM 1734 N N . ASP D 1 40 ? 32.058 -29.443 27.783 1.00 73.97 40 ASP D N 1
ATOM 1735 C CA . ASP D 1 40 ? 30.632 -29.367 28.061 1.00 80.49 40 ASP D CA 1
ATOM 1736 C C . ASP D 1 40 ? 30.084 -27.947 27.919 1.00 76.00 40 ASP D C 1
ATOM 1737 O O . ASP D 1 40 ? 30.715 -27.020 28.433 1.00 51.51 40 ASP D O 1
ATOM 1742 N N . GLY D 1 41 ? 28.943 -27.846 27.251 1.00 68.47 41 GLY D N 1
ATOM 1743 C CA . GLY D 1 41 ? 28.200 -26.652 26.950 1.00 58.43 41 GLY D CA 1
ATOM 1744 C C . GLY D 1 41 ? 27.551 -25.963 28.130 1.00 55.47 41 GLY D C 1
ATOM 1745 O O . GLY D 1 41 ? 26.416 -25.482 28.047 1.00 46.19 41 GLY D O 1
ATOM 1746 N N . THR D 1 42 ? 28.232 -25.881 29.273 1.00 56.16 42 THR D N 1
ATOM 1747 C CA . THR D 1 42 ? 27.691 -25.106 30.388 1.00 59.01 42 THR D CA 1
ATOM 1748 C C . THR D 1 42 ? 28.791 -24.212 30.957 1.00 61.42 42 THR D C 1
ATOM 1749 O O . THR D 1 42 ? 28.681 -22.985 30.896 1.00 66.10 42 THR D O 1
ATOM 1753 N N . ASP D 1 43 ? 29.850 -24.819 31.493 1.00 63.66 43 ASP D N 1
ATOM 1754 C CA . ASP D 1 43 ? 30.944 -24.018 32.045 1.00 63.46 43 ASP D CA 1
ATOM 1755 C C . ASP D 1 43 ? 31.872 -23.512 30.948 1.00 55.60 43 ASP D C 1
ATOM 1756 O O . ASP D 1 43 ? 32.753 -22.695 31.217 1.00 48.20 43 ASP D O 1
ATOM 1761 N N . PHE D 1 44 ? 31.681 -23.972 29.712 1.00 54.37 44 PHE D N 1
ATOM 1762 C CA . PHE D 1 44 ? 32.318 -23.290 28.586 1.00 54.24 44 PHE D CA 1
ATOM 1763 C C . PHE D 1 44 ? 31.795 -21.852 28.628 1.00 57.26 44 PHE D C 1
ATOM 1764 O O . PHE D 1 44 ? 32.530 -20.889 28.454 1.00 66.68 44 PHE D O 1
ATOM 1772 N N . ARG D 1 45 ? 30.489 -21.782 28.876 1.00 62.58 45 ARG D N 1
ATOM 1773 C CA . ARG D 1 45 ? 29.781 -20.509 28.907 1.00 71.64 45 ARG D CA 1
ATOM 1774 C C . ARG D 1 45 ? 30.126 -19.698 30.155 1.00 69.20 45 ARG D C 1
ATOM 1775 O O . ARG D 1 45 ? 30.410 -18.505 29.987 1.00 34.29 45 ARG D O 1
ATOM 1783 N N . ASN D 1 46 ? 30.105 -20.337 31.318 1.00 63.78 46 ASN D N 1
ATOM 1784 C CA . ASN D 1 46 ? 30.449 -19.737 32.597 1.00 50.17 46 ASN D CA 1
ATOM 1785 C C . ASN D 1 46 ? 31.939 -19.397 32.647 1.00 51.44 46 ASN D C 1
ATOM 1786 O O . ASN D 1 46 ? 32.314 -18.354 33.183 1.00 73.68 46 ASN D O 1
ATOM 1791 N N . VAL D 1 47 ? 32.755 -20.291 32.092 1.00 49.43 47 VAL D N 1
ATOM 1792 C CA . VAL D 1 47 ? 34.177 -19.961 31.991 1.00 51.84 47 VAL D CA 1
ATOM 1793 C C . VAL D 1 47 ? 34.270 -18.647 31.209 1.00 49.38 47 VAL D C 1
ATOM 1794 O O . VAL D 1 47 ? 34.874 -17.699 31.691 1.00 34.58 47 VAL D O 1
ATOM 1798 N N . CYS D 1 48 ? 33.633 -18.659 30.045 1.00 50.02 48 CYS D N 1
ATOM 1799 C CA . CYS D 1 48 ? 33.603 -17.504 29.147 1.00 47.70 48 CYS D CA 1
ATOM 1800 C C . CYS D 1 48 ? 32.959 -16.327 29.868 1.00 51.67 48 CYS D C 1
ATOM 1801 O O . CYS D 1 48 ? 33.460 -15.203 29.866 1.00 47.14 48 CYS D O 1
ATOM 1804 N N . ALA D 1 49 ? 31.836 -16.533 30.553 1.00 49.05 49 ALA D N 1
ATOM 1805 C CA . ALA D 1 49 ? 31.231 -15.425 31.285 1.00 48.73 49 ALA D CA 1
ATOM 1806 C C . ALA D 1 49 ? 32.148 -14.921 32.394 1.00 59.29 49 ALA D C 1
ATOM 1807 O O . ALA D 1 49 ? 31.964 -13.804 32.888 1.00 66.03 49 ALA D O 1
ATOM 1809 N N . LYS D 1 50 ? 33.128 -15.728 32.799 1.00 58.12 50 LYS D N 1
ATOM 1810 C CA . LYS D 1 50 ? 34.052 -15.285 33.839 1.00 56.30 50 LYS D CA 1
ATOM 1811 C C . LYS D 1 50 ? 34.718 -13.975 33.417 1.00 60.10 50 LYS D C 1
ATOM 1812 O O . LYS D 1 50 ? 34.983 -13.118 34.253 1.00 69.83 50 LYS D O 1
ATOM 1818 N N . THR D 1 51 ? 34.953 -13.897 32.120 1.00 55.58 51 THR D N 1
ATOM 1819 C CA . THR D 1 51 ? 35.649 -12.841 31.408 1.00 39.34 51 THR D CA 1
ATOM 1820 C C . THR D 1 51 ? 34.665 -11.923 30.690 1.00 44.57 51 THR D C 1
ATOM 1821 O O . THR D 1 51 ? 35.062 -10.975 30.009 1.00 43.67 51 THR D O 1
ATOM 1825 N N . GLY D 1 52 ? 33.370 -12.189 30.851 1.00 36.02 52 GLY D N 1
ATOM 1826 C CA . GLY D 1 52 ? 32.350 -11.373 30.211 1.00 30.13 52 GLY D CA 1
ATOM 1827 C C . GLY D 1 52 ? 32.327 -11.603 28.712 1.00 41.58 52 GLY D C 1
ATOM 1828 O O . GLY D 1 52 ? 31.759 -10.825 27.942 1.00 52.33 52 GLY D O 1
ATOM 1829 N N . ALA D 1 53 ? 32.960 -12.693 28.283 1.00 39.35 53 ALA D N 1
ATOM 1830 C CA . ALA D 1 53 ? 32.908 -13.114 26.889 1.00 33.62 53 ALA D CA 1
ATOM 1831 C C . ALA D 1 53 ? 31.745 -14.087 26.700 1.00 31.57 53 ALA D C 1
ATOM 1832 O O . ALA D 1 53 ? 30.954 -14.276 27.621 1.00 24.12 53 ALA D O 1
ATOM 1834 N N . GLN D 1 54 ? 31.672 -14.676 25.519 1.00 37.65 54 GLN D N 1
ATOM 1835 C CA . GLN D 1 54 ? 30.646 -15.625 25.123 1.00 37.83 54 GLN D CA 1
ATOM 1836 C C . GLN D 1 54 ? 31.288 -16.843 24.451 1.00 40.80 54 GLN D C 1
ATOM 1837 O O . GLN D 1 54 ? 32.400 -16.771 23.919 1.00 17.69 54 GLN D O 1
ATOM 1843 N N . PRO D 1 55 ? 30.575 -17.964 24.501 1.00 43.21 55 PRO D N 1
ATOM 1844 C CA . PRO D 1 55 ? 31.069 -19.235 23.964 1.00 45.58 55 PRO D CA 1
ATOM 1845 C C . PRO D 1 55 ? 30.764 -19.413 22.484 1.00 30.96 55 PRO D C 1
ATOM 1846 O O . PRO D 1 55 ? 29.577 -19.412 22.129 1.00 25.02 55 PRO D O 1
ATOM 1850 N N . LEU D 1 56 ? 31.795 -19.548 21.666 1.00 33.18 56 LEU D N 1
ATOM 1851 C CA . LEU D 1 56 ? 31.722 -19.640 20.214 1.00 37.55 56 LEU D CA 1
ATOM 1852 C C . LEU D 1 56 ? 32.690 -20.666 19.624 1.00 34.86 56 LEU D C 1
ATOM 1853 O O . LEU D 1 56 ? 33.747 -20.891 20.217 1.00 38.38 56 LEU D O 1
ATOM 1858 N N . CYS D 1 57 ? 32.365 -21.268 18.484 1.00 26.54 57 CYS D N 1
ATOM 1859 C CA . CYS D 1 57 ? 33.204 -22.216 17.755 1.00 27.01 57 CYS D CA 1
ATOM 1860 C C . CYS D 1 57 ? 33.649 -21.690 16.397 1.00 30.49 57 CYS D C 1
ATOM 1861 O O . CYS D 1 57 ? 32.842 -21.517 15.476 1.00 40.18 57 CYS D O 1
ATOM 1864 N N . CYS D 1 58 ? 34.942 -21.417 16.224 1.00 28.11 58 CYS D N 1
ATOM 1865 C CA . CYS D 1 58 ? 35.373 -20.665 15.045 1.00 38.42 58 CYS D CA 1
ATOM 1866 C C . CYS D 1 58 ? 36.144 -21.445 14.000 1.00 39.48 58 CYS D C 1
ATOM 1867 O O . CYS D 1 58 ? 36.672 -22.541 14.188 1.00 32.55 58 CYS D O 1
ATOM 1870 N N . VAL D 1 59 ? 36.268 -20.873 12.791 1.00 37.49 59 VAL D N 1
ATOM 1871 C CA . VAL D 1 59 ? 37.168 -21.535 11.841 1.00 30.35 59 VAL D CA 1
ATOM 1872 C C . VAL D 1 59 ? 38.617 -21.205 12.164 1.00 35.74 59 VAL D C 1
ATOM 1873 O O . VAL D 1 59 ? 38.951 -20.586 13.180 1.00 35.69 59 VAL D O 1
ATOM 1877 N N . ALA D 1 60 ? 39.544 -21.644 11.312 1.00 38.12 60 ALA D N 1
ATOM 1878 C CA . ALA D 1 60 ? 40.950 -21.410 11.652 1.00 50.80 60 ALA D CA 1
ATOM 1879 C C . ALA D 1 60 ? 41.399 -20.003 11.249 1.00 57.36 60 ALA D C 1
ATOM 1880 O O . ALA D 1 60 ? 41.106 -19.590 10.127 1.00 42.90 60 ALA D O 1
ATOM 1882 N N . PRO D 1 61 ? 42.086 -19.332 12.166 1.00 62.69 61 PRO D N 1
ATOM 1883 C CA . PRO D 1 61 ? 42.525 -17.944 12.044 1.00 63.31 61 PRO D CA 1
ATOM 1884 C C . PRO D 1 61 ? 43.448 -17.663 10.856 1.00 67.77 61 PRO D C 1
ATOM 1885 O O . PRO D 1 61 ? 44.475 -18.327 10.714 1.00 70.93 61 PRO D O 1
ATOM 1889 N N . VAL D 1 62 ? 43.052 -16.682 10.057 1.00 69.17 62 VAL D N 1
ATOM 1890 C CA . VAL D 1 62 ? 43.646 -16.245 8.808 1.00 67.50 62 VAL D CA 1
ATOM 1891 C C . VAL D 1 62 ? 43.974 -14.752 8.802 1.00 62.41 62 VAL D C 1
ATOM 1892 O O . VAL D 1 62 ? 43.206 -13.963 9.358 1.00 42.61 62 VAL D O 1
ATOM 1896 N N . ALA D 1 63 ? 45.085 -14.387 8.175 1.00 59.35 63 ALA D N 1
ATOM 1897 C CA . ALA D 1 63 ? 45.592 -13.026 8.103 1.00 57.42 63 ALA D CA 1
ATOM 1898 C C . ALA D 1 63 ? 44.531 -12.014 7.668 1.00 47.80 63 ALA D C 1
ATOM 1899 O O . ALA D 1 63 ? 43.926 -12.122 6.601 1.00 55.92 63 ALA D O 1
ATOM 1901 N N . GLY D 1 64 ? 44.321 -11.019 8.522 1.00 31.04 64 GLY D N 1
ATOM 1902 C CA . GLY D 1 64 ? 43.500 -9.869 8.231 1.00 44.14 64 GLY D CA 1
ATOM 1903 C C . GLY D 1 64 ? 42.055 -10.125 7.881 1.00 46.74 64 GLY D C 1
ATOM 1904 O O . GLY D 1 64 ? 41.316 -9.206 7.497 1.00 40.15 64 GLY D O 1
ATOM 1905 N N . GLN D 1 65 ? 41.622 -11.375 8.020 1.00 42.17 65 GLN D N 1
ATOM 1906 C CA . GLN D 1 65 ? 40.268 -11.756 7.628 1.00 34.17 65 GLN D CA 1
ATOM 1907 C C . GLN D 1 65 ? 39.328 -11.881 8.810 1.00 22.35 65 GLN D C 1
ATOM 1908 O O . GLN D 1 65 ? 39.709 -12.222 9.931 1.00 22.43 65 GLN D O 1
ATOM 1914 N N . ALA D 1 66 ? 38.043 -11.598 8.595 1.00 14.46 66 ALA D N 1
ATOM 1915 C CA . ALA D 1 66 ? 37.092 -11.733 9.703 1.00 28.42 66 ALA D CA 1
ATOM 1916 C C . ALA D 1 66 ? 36.965 -13.200 10.105 1.00 34.00 66 ALA D C 1
ATOM 1917 O O . ALA D 1 66 ? 36.987 -14.084 9.244 1.00 25.36 66 ALA D O 1
ATOM 1919 N N . LEU D 1 67 ? 36.850 -13.492 11.390 1.00 30.99 67 LEU D N 1
ATOM 1920 C CA . LEU D 1 67 ? 36.816 -14.868 11.888 1.00 26.66 67 LEU D CA 1
ATOM 1921 C C . LEU D 1 67 ? 35.389 -15.356 12.072 1.00 29.16 67 LEU D C 1
ATOM 1922 O O . LEU D 1 67 ? 34.751 -15.088 13.092 1.00 38.26 67 LEU D O 1
ATOM 1927 N N . LEU D 1 68 ? 34.848 -16.073 11.086 1.00 32.03 68 LEU D N 1
ATOM 1928 C CA . LEU D 1 68 ? 33.473 -16.564 11.240 1.00 41.39 68 LEU D CA 1
ATOM 1929 C C . LEU D 1 68 ? 33.341 -17.427 12.489 1.00 42.54 68 LEU D C 1
ATOM 1930 O O . LEU D 1 68 ? 34.103 -18.365 12.740 1.00 39.09 68 LEU D O 1
ATOM 1935 N N . CYS D 1 69 ? 32.363 -17.131 13.344 1.00 42.99 69 CYS D N 1
ATOM 1936 C CA . CYS D 1 69 ? 32.227 -17.936 14.556 1.00 38.69 69 CYS D CA 1
ATOM 1937 C C . CYS D 1 69 ? 30.765 -18.266 14.814 1.00 40.57 69 CYS D C 1
ATOM 1938 O O . CYS D 1 69 ? 29.876 -17.486 14.483 1.00 50.35 69 CYS D O 1
ATOM 1941 N N . GLN D 1 70 ? 30.538 -19.441 15.408 1.00 36.41 70 GLN D N 1
ATOM 1942 C CA . GLN D 1 70 ? 29.155 -19.769 15.760 1.00 34.17 70 GLN D CA 1
ATOM 1943 C C . GLN D 1 70 ? 29.042 -19.897 17.266 1.00 25.64 70 GLN D C 1
ATOM 1944 O O . GLN D 1 70 ? 29.993 -20.206 17.990 1.00 24.16 70 GLN D O 1
ATOM 1950 N N . THR D 1 71 ? 27.837 -19.655 17.777 1.00 30.81 71 THR D N 1
ATOM 1951 C CA . THR D 1 71 ? 27.694 -19.913 19.212 1.00 41.64 71 THR D CA 1
ATOM 1952 C C . THR D 1 71 ? 27.896 -21.399 19.469 1.00 33.04 71 THR D C 1
ATOM 1953 O O . THR D 1 71 ? 27.652 -22.197 18.564 1.00 43.73 71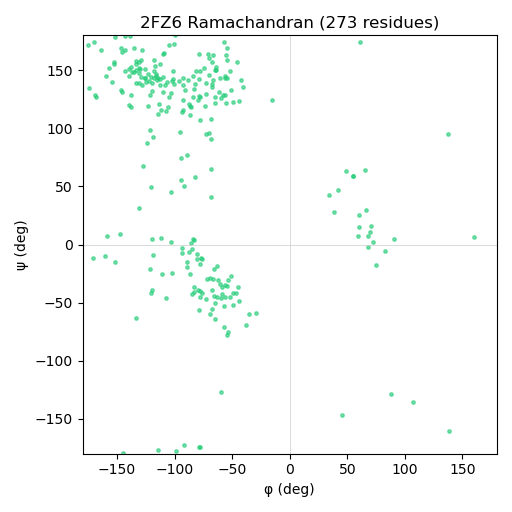 THR D O 1
ATOM 1957 N N . ALA D 1 72 ? 28.344 -21.760 20.664 1.00 35.09 72 ALA D N 1
ATOM 1958 C CA . ALA D 1 72 ? 28.567 -23.179 20.945 1.00 40.43 72 ALA D CA 1
ATOM 1959 C C . ALA D 1 72 ? 27.238 -23.895 21.091 1.00 31.43 72 ALA D C 1
ATOM 1960 O O . ALA D 1 72 ? 26.358 -23.448 21.835 1.00 33.25 72 ALA D O 1
ATOM 1962 N N . VAL D 1 73 ? 27.029 -25.015 20.401 1.00 38.34 73 VAL D N 1
ATOM 1963 C CA . VAL D 1 73 ? 25.715 -25.675 20.576 1.00 36.25 73 VAL D CA 1
ATOM 1964 C C . VAL D 1 73 ? 25.616 -26.345 21.939 1.00 37.21 73 VAL D C 1
ATOM 1965 O O . VAL D 1 73 ? 26.556 -26.950 22.462 1.00 44.90 73 VAL D O 1
ATOM 1969 N N . GLY D 1 74 ? 24.447 -26.222 22.577 1.00 32.31 74 GLY D N 1
ATOM 1970 C CA . GLY D 1 74 ? 24.262 -26.794 23.895 1.00 39.11 74 GLY D CA 1
ATOM 1971 C C . GLY D 1 74 ? 24.347 -25.789 25.030 1.00 39.99 74 GLY D C 1
ATOM 1972 O O . GLY D 1 74 ? 23.321 -25.218 25.407 1.00 49.72 74 GLY D O 1
#

B-factor: mean 44.92, std 15.86, range [6.9, 110.43]

CATH classification: 3.20.120.10

Nearest PDB structures (foldseek):
  2fz6-assembly10_C  TM=9.920E-01  e=3.114E-12  Trichoderma reesei
  2pl7-assembly1_B  TM=9.908E-01  e=2.560E-08  Trichoderma reesei
  2b97-assembly2_B  TM=9.915E-01  e=5.308E-08  Trichoderma reesei
  2pl6-assembly3_C  TM=9.804E-01  e=4.649E-08  Trichoderma reesei
  2pl6-assembly1_A  TM=9.774E-01  e=7.393E-08  Trichoderma reesei

InterPro domains:
  IPR010636 Class II hydrophobin [PF06766] (30-93)
  IPR010636 Class II hydrophobin [PTHR42341] (7-94)
  IPR010636 Class II hydrophobin [cd23508] (29-93)
  IPR036686 Class II Hydrophobin superfamily [G3DSA:3.20.120.10] (23-97)
  IPR036686 Class II Hydrophobin superfamily [SSF101751] (29-96)